Protein AF-0000000086744369 (afdb_homodimer)

Solvent-accessible surface area (backbone atoms only — not comparable to full-atom values): 14344 Å² total; per-residue (Å²): 100,46,37,37,79,38,40,84,53,34,39,32,41,45,29,96,50,45,66,63,52,50,49,48,43,29,56,52,48,50,36,38,82,50,92,64,82,89,76,88,61,60,68,51,34,29,34,36,76,94,76,44,36,42,36,32,23,41,46,56,86,90,60,39,40,23,31,33,37,86,25,27,62,89,46,48,93,50,34,80,56,39,89,37,31,32,27,44,29,27,29,22,70,44,45,72,60,31,54,50,31,40,50,74,71,66,46,66,68,28,74,48,64,44,94,85,72,69,49,39,36,39,22,28,62,50,97,76,38,47,36,33,32,43,29,44,114,100,46,39,36,78,38,40,84,54,34,37,34,42,46,28,96,50,45,66,64,50,50,49,47,42,28,58,51,50,51,37,38,81,49,92,65,82,89,78,89,61,60,68,50,34,30,33,37,76,92,75,43,35,44,36,31,23,42,46,57,86,89,59,39,40,22,33,33,37,86,25,29,61,88,46,48,93,50,32,78,55,38,88,37,32,32,27,45,29,26,29,20,71,43,43,72,61,30,54,51,32,40,50,76,71,65,47,67,69,28,75,48,63,43,93,86,72,71,49,38,36,38,21,29,61,49,96,75,38,48,35,35,32,43,28,46,115

Sequence (274 aa):
MAAQGATLNHVARESSDIKRLAHFYHEILGFEKVETPDFGFGVIWLKLSSSFYLHLIERDPTTKLPEGPWSAVSAVKEPSNLPRGHHIAFSVANFDSFVNTLKEKGIETHEKTQPNGKTKQVFFFDPDGNGLEATSQMAAQGATLNHVARESSDIKRLAHFYHEILGFEKVETPDFGFGVIWLKLSSSFYLHLIERDPTTKLPEGPWSAVSAVKEPSNLPRGHHIAFSVANFDSFVNTLKEKGIETHEKTQPNGKTKQVFFFDPDGNGLEATSQ

Organism: Apium graveolens (NCBI:txid4045)

Structure (mmCIF, N/CA/C/O backbone):
data_AF-0000000086744369-model_v1
#
loop_
_entity.id
_entity.type
_entity.pdbx_description
1 polymer 'VOC domain-containing protein'
#
loop_
_atom_site.group_PDB
_atom_site.id
_atom_site.type_symbol
_atom_site.label_atom_id
_atom_site.label_alt_id
_atom_site.label_comp_id
_atom_site.label_asym_id
_atom_site.label_entity_id
_atom_site.label_seq_id
_atom_site.pdbx_PDB_ins_code
_atom_site.Cartn_x
_atom_site.Cartn_y
_atom_site.Cartn_z
_atom_site.occupancy
_atom_site.B_iso_or_equiv
_atom_site.auth_seq_id
_atom_site.auth_comp_id
_atom_site.auth_asym_id
_atom_site.auth_atom_id
_atom_site.pdbx_PDB_model_num
ATOM 1 N N . MET A 1 1 ? 9.43 -16.297 -16.188 1 83.56 1 MET A N 1
ATOM 2 C CA . MET A 1 1 ? 9.492 -14.969 -16.797 1 83.56 1 MET A CA 1
ATOM 3 C C . MET A 1 1 ? 8.844 -13.93 -15.898 1 83.56 1 MET A C 1
ATOM 5 O O . MET A 1 1 ? 7.852 -14.211 -15.227 1 83.56 1 MET A O 1
ATOM 9 N N . ALA A 1 2 ? 9.406 -12.719 -16.016 1 87.94 2 ALA A N 1
ATOM 10 C CA . ALA A 1 2 ? 8.797 -11.625 -15.266 1 87.94 2 ALA A CA 1
ATOM 11 C C . ALA A 1 2 ? 7.441 -11.242 -15.844 1 87.94 2 ALA A C 1
ATOM 13 O O . ALA A 1 2 ? 7.121 -11.609 -16.984 1 87.94 2 ALA A O 1
ATOM 14 N N . ALA A 1 3 ? 6.66 -10.508 -15.047 1 96.38 3 ALA A N 1
ATOM 15 C CA . ALA A 1 3 ? 5.379 -9.984 -15.508 1 96.38 3 ALA A CA 1
ATOM 16 C C . ALA A 1 3 ? 5.562 -9.086 -16.734 1 96.38 3 ALA A C 1
ATOM 18 O O . ALA A 1 3 ? 6.512 -8.305 -16.797 1 96.38 3 ALA A O 1
ATOM 19 N N . GLN A 1 4 ? 4.73 -9.234 -17.625 1 95.44 4 GLN A N 1
ATOM 20 C CA . GLN A 1 4 ? 4.758 -8.375 -18.812 1 95.44 4 GLN A CA 1
ATOM 21 C C . GLN A 1 4 ? 3.664 -7.312 -18.734 1 95.44 4 GLN A C 1
ATOM 23 O O . GLN A 1 4 ? 2.529 -7.605 -18.359 1 95.44 4 GLN A O 1
ATOM 28 N N . GLY A 1 5 ? 4.051 -6.094 -19.141 1 95 5 GLY A N 1
ATOM 29 C CA . GLY A 1 5 ? 3.082 -5.012 -19.172 1 95 5 GLY A CA 1
ATOM 30 C C . GLY A 1 5 ? 2.451 -4.723 -17.828 1 95 5 GLY A C 1
ATOM 31 O O . GLY A 1 5 ? 1.279 -4.348 -17.75 1 95 5 GLY A O 1
ATOM 32 N N . ALA A 1 6 ? 3.168 -4.953 -16.797 1 96.56 6 ALA A N 1
ATOM 33 C CA . ALA A 1 6 ? 2.613 -4.789 -15.453 1 96.56 6 ALA A CA 1
ATOM 34 C C . ALA A 1 6 ? 2.342 -3.318 -15.148 1 96.56 6 ALA A C 1
ATOM 36 O O . ALA A 1 6 ? 3.17 -2.453 -15.445 1 96.56 6 ALA A O 1
ATOM 37 N N . THR A 1 7 ? 1.165 -3.002 -14.578 1 96.25 7 THR A N 1
ATOM 38 C CA . THR A 1 7 ? 0.792 -1.68 -14.094 1 96.25 7 THR A CA 1
ATOM 39 C C . THR A 1 7 ? 0.054 -1.784 -12.758 1 96.25 7 THR A C 1
ATOM 41 O O . THR A 1 7 ? -0.551 -2.814 -12.461 1 96.25 7 THR A O 1
ATOM 44 N N . LEU A 1 8 ? 0.122 -0.777 -11.992 1 97.06 8 LEU A N 1
ATOM 45 C CA . LEU A 1 8 ? -0.643 -0.76 -10.75 1 97.06 8 LEU A CA 1
ATOM 46 C C . LEU A 1 8 ? -2.139 -0.842 -11.031 1 97.06 8 LEU A C 1
ATOM 48 O O . LEU A 1 8 ? -2.658 -0.106 -11.875 1 97.06 8 LEU A O 1
ATOM 52 N N . ASN A 1 9 ? -2.76 -1.763 -10.383 1 96.94 9 ASN A N 1
ATOM 53 C CA . ASN A 1 9 ? -4.207 -1.885 -10.5 1 96.94 9 ASN A CA 1
ATOM 54 C C . ASN A 1 9 ? -4.922 -1.233 -9.32 1 96.94 9 ASN A C 1
ATOM 56 O O . ASN A 1 9 ? -5.789 -0.376 -9.508 1 96.94 9 ASN A O 1
ATOM 60 N N . HIS A 1 10 ? -4.59 -1.619 -8.133 1 97.75 10 HIS A N 1
ATOM 61 C CA . HIS A 1 10 ? -5.137 -1.021 -6.922 1 97.75 10 HIS A CA 1
ATOM 62 C C . HIS A 1 10 ? -4.281 -1.359 -5.703 1 97.75 10 HIS A C 1
ATOM 64 O O . HIS A 1 10 ? -3.373 -2.188 -5.789 1 97.75 10 HIS A O 1
ATOM 70 N N . VAL A 1 11 ? -4.5 -0.65 -4.664 1 98.69 11 VAL A N 1
ATOM 71 C CA . VAL A 1 11 ? -4.039 -1.017 -3.328 1 98.69 11 VAL A CA 1
ATOM 72 C C . VAL A 1 11 ? -5.23 -1.408 -2.457 1 98.69 11 VAL A C 1
ATOM 74 O O . VAL A 1 11 ? -6.285 -0.775 -2.52 1 98.69 11 VAL A O 1
ATOM 77 N N . ALA A 1 12 ? -5.035 -2.453 -1.668 1 98.81 12 ALA A N 1
ATOM 78 C CA . ALA A 1 12 ? -6.113 -2.914 -0.8 1 98.81 12 ALA A CA 1
ATOM 79 C C . ALA A 1 12 ? -5.727 -2.797 0.67 1 98.81 12 ALA A C 1
ATOM 81 O O . ALA A 1 12 ? -4.586 -3.088 1.043 1 98.81 12 ALA A O 1
ATOM 82 N N . ARG A 1 13 ? -6.637 -2.377 1.473 1 98.62 13 ARG A N 1
ATOM 83 C CA . ARG A 1 13 ? -6.512 -2.314 2.926 1 98.62 13 ARG A CA 1
ATOM 84 C C . ARG A 1 13 ? -7.652 -3.064 3.607 1 98.62 13 ARG A C 1
ATOM 86 O O . ARG A 1 13 ? -8.82 -2.842 3.299 1 98.62 13 ARG A O 1
ATOM 93 N N . GLU A 1 14 ? -7.305 -3.957 4.457 1 98.5 14 GLU A N 1
ATOM 94 C CA . GLU A 1 14 ? -8.32 -4.566 5.309 1 98.5 14 GLU A CA 1
ATOM 95 C C . GLU A 1 14 ? -8.719 -3.635 6.449 1 98.5 14 GLU A C 1
ATOM 97 O O . GLU A 1 14 ? -7.91 -2.83 6.914 1 98.5 14 GLU A O 1
ATOM 102 N N . SER A 1 15 ? -9.922 -3.742 6.887 1 98.38 15 SER A N 1
ATOM 103 C CA . SER A 1 15 ? -10.43 -2.885 7.957 1 98.38 15 SER A CA 1
ATOM 104 C C . SER A 1 15 ? -11.539 -3.574 8.742 1 98.38 15 SER A C 1
ATOM 106 O O . SER A 1 15 ? -12.32 -4.34 8.172 1 98.38 15 SER A O 1
ATOM 108 N N . SER A 1 16 ? -11.617 -3.312 10.039 1 97.56 16 SER A N 1
ATOM 109 C CA . SER A 1 16 ? -12.734 -3.787 10.859 1 97.56 16 SER A CA 1
ATOM 110 C C . SER A 1 16 ? -13.953 -2.885 10.711 1 97.56 16 SER A C 1
ATOM 112 O O . SER A 1 16 ? -15.055 -3.25 11.125 1 97.56 16 SER A O 1
ATOM 114 N N . ASP A 1 17 ? -13.797 -1.701 10.141 1 98.5 17 ASP A N 1
ATOM 115 C CA . ASP A 1 17 ? -14.867 -0.732 9.898 1 98.5 17 ASP A CA 1
ATOM 116 C C . ASP A 1 17 ? -14.625 0.034 8.602 1 98.5 17 ASP A C 1
ATOM 118 O O . ASP A 1 17 ? -14.117 1.158 8.617 1 98.5 17 ASP A O 1
ATOM 122 N N . ILE A 1 18 ? -15.07 -0.538 7.484 1 98.56 18 ILE A N 1
ATOM 123 C CA . ILE A 1 18 ? -14.734 -0.007 6.168 1 98.56 18 ILE A CA 1
ATOM 124 C C . ILE A 1 18 ? -15.484 1.3 5.93 1 98.56 18 ILE A C 1
ATOM 126 O O . ILE A 1 18 ? -15.016 2.17 5.195 1 98.56 18 ILE A O 1
ATOM 130 N N . LYS A 1 19 ? -16.609 1.503 6.527 1 98.69 19 LYS A N 1
ATOM 131 C CA . LYS A 1 19 ? -17.359 2.75 6.363 1 98.69 19 LYS A CA 1
ATOM 132 C C . LYS A 1 19 ? -16.625 3.916 7.02 1 98.69 19 LYS A C 1
ATOM 134 O O . LYS A 1 19 ? -16.5 4.992 6.434 1 98.69 19 LYS A O 1
ATOM 139 N N . ARG A 1 20 ? -16.172 3.668 8.25 1 98.75 20 ARG A N 1
ATOM 140 C CA . ARG A 1 20 ? -15.391 4.688 8.945 1 98.75 20 ARG A CA 1
ATOM 141 C C . ARG A 1 20 ? -14.141 5.051 8.148 1 98.75 20 ARG A C 1
ATOM 143 O O . ARG A 1 20 ? -13.812 6.23 8 1 98.75 20 ARG A O 1
ATOM 150 N N . LEU A 1 21 ? -13.477 4.094 7.676 1 98.75 21 LEU A N 1
ATOM 151 C CA . LEU A 1 21 ? -12.242 4.324 6.922 1 98.75 21 LEU A CA 1
ATOM 152 C C . LEU A 1 21 ? -12.539 5.051 5.613 1 98.75 21 LEU A C 1
ATOM 154 O O . LEU A 1 21 ? -11.805 5.969 5.234 1 98.75 21 LEU A O 1
ATOM 158 N N . ALA A 1 22 ? -13.578 4.656 4.91 1 98.69 22 ALA A N 1
ATOM 159 C CA . ALA A 1 22 ? -13.969 5.324 3.674 1 98.69 22 ALA A CA 1
ATOM 160 C C . ALA A 1 22 ? -14.273 6.801 3.92 1 98.69 22 ALA A C 1
ATOM 162 O O . ALA A 1 22 ? -13.883 7.66 3.127 1 98.69 22 ALA A O 1
ATOM 163 N N . HIS A 1 23 ? -14.961 7.039 5.008 1 98.56 23 HIS A N 1
ATOM 164 C CA . HIS A 1 23 ? -15.273 8.414 5.371 1 98.56 23 HIS A CA 1
ATOM 165 C C . HIS A 1 23 ? -14.008 9.234 5.57 1 98.56 23 HIS A C 1
ATOM 167 O O . HIS A 1 23 ? -13.914 10.375 5.098 1 98.56 23 HIS A O 1
ATOM 173 N N . PHE A 1 24 ? -13.094 8.695 6.203 1 98.69 24 PHE A N 1
ATOM 174 C CA . PHE A 1 24 ? -11.812 9.367 6.418 1 98.69 24 PHE A CA 1
ATOM 175 C C . PHE A 1 24 ? -11.164 9.727 5.09 1 98.69 24 PHE A C 1
ATOM 177 O O . PHE A 1 24 ? -10.758 10.875 4.879 1 98.69 24 PHE A O 1
ATOM 184 N N . TYR A 1 25 ? -11.016 8.789 4.199 1 98.62 25 TYR A N 1
ATOM 185 C CA . TYR A 1 25 ? -10.32 9.016 2.936 1 98.62 25 TYR A CA 1
ATOM 186 C C . TYR A 1 25 ? -11.078 10.016 2.072 1 98.62 25 TYR A C 1
ATOM 188 O O . TYR A 1 25 ? -10.461 10.789 1.328 1 98.62 25 TYR A O 1
ATOM 196 N N . HIS A 1 26 ? -12.367 9.961 2.178 1 97.81 26 HIS A N 1
ATOM 197 C CA . HIS A 1 26 ? -13.164 10.961 1.469 1 97.81 26 HIS A CA 1
ATOM 198 C C . HIS A 1 26 ? -12.93 12.352 2.035 1 97.81 26 HIS A C 1
ATOM 200 O O . HIS A 1 26 ? -12.609 13.281 1.291 1 97.81 26 HIS A O 1
ATOM 206 N N . GLU A 1 27 ? -13.023 12.5 3.279 1 97.75 27 GLU A N 1
ATOM 207 C CA . GLU A 1 27 ? -12.953 13.805 3.941 1 97.75 27 GLU A CA 1
ATOM 208 C C . GLU A 1 27 ? -11.555 14.398 3.842 1 97.75 27 GLU A C 1
ATOM 210 O O . GLU A 1 27 ? -11.398 15.609 3.672 1 97.75 27 GLU A O 1
ATOM 215 N N . ILE A 1 28 ? -10.594 13.602 3.982 1 98.31 28 ILE A N 1
ATOM 216 C CA . ILE A 1 28 ? -9.234 14.102 4.156 1 98.31 28 ILE A CA 1
ATOM 217 C C . ILE A 1 28 ? -8.555 14.227 2.797 1 98.31 28 ILE A C 1
ATOM 219 O O . ILE A 1 28 ? -7.848 15.203 2.537 1 98.31 28 ILE A O 1
ATOM 223 N N . LEU A 1 29 ? -8.781 13.242 1.894 1 97.75 29 LEU A N 1
ATOM 224 C CA . LEU A 1 29 ? -7.977 13.211 0.676 1 97.75 29 LEU A CA 1
ATOM 225 C C . LEU A 1 29 ? -8.852 13.375 -0.56 1 97.75 29 LEU A C 1
ATOM 227 O O . LEU A 1 29 ? -8.344 13.539 -1.67 1 97.75 29 LEU A O 1
ATOM 231 N N . GLY A 1 30 ? -10.125 13.266 -0.393 1 96.88 30 GLY A N 1
ATOM 232 C CA . GLY A 1 30 ? -11.023 13.539 -1.503 1 96.88 30 GLY A CA 1
ATOM 233 C C . GLY A 1 30 ? -11.336 12.312 -2.338 1 96.88 30 GLY A C 1
ATOM 234 O O . GLY A 1 30 ? -11.75 12.438 -3.494 1 96.88 30 GLY A O 1
ATOM 235 N N . PHE A 1 31 ? -11.156 11.156 -1.775 1 98 31 PHE A N 1
ATOM 236 C CA . PHE A 1 31 ? -11.523 9.93 -2.471 1 98 31 PHE A CA 1
ATOM 237 C C . PHE A 1 31 ? -13.031 9.859 -2.684 1 98 31 PHE A C 1
ATOM 239 O O . PHE A 1 31 ? -13.805 10.375 -1.87 1 98 31 PHE A O 1
ATOM 246 N N . GLU A 1 32 ? -13.383 9.18 -3.791 1 97.5 32 GLU A N 1
ATOM 247 C CA . GLU A 1 32 ? -14.797 8.977 -4.082 1 97.5 32 GLU A CA 1
ATOM 248 C C . GLU A 1 32 ? -15.133 7.496 -4.199 1 97.5 32 GLU A C 1
ATOM 250 O O . GLU A 1 32 ? -14.344 6.719 -4.742 1 97.5 32 GLU A O 1
ATOM 255 N N . LYS A 1 33 ? -16.328 7.191 -3.699 1 97.44 33 LYS A N 1
ATOM 256 C CA . LYS A 1 33 ? -16.797 5.809 -3.799 1 97.44 33 LYS A CA 1
ATOM 257 C C . LYS A 1 33 ? -17.141 5.445 -5.238 1 97.44 33 LYS A C 1
ATOM 259 O O . LYS A 1 33 ? -17.734 6.254 -5.961 1 97.44 33 LYS A O 1
ATOM 264 N N . VAL A 1 34 ? -16.766 4.25 -5.617 1 96.88 34 VAL A N 1
ATOM 265 C CA . VAL A 1 34 ? -17.188 3.719 -6.91 1 96.88 34 VAL A CA 1
ATOM 266 C C . VAL A 1 34 ? -17.953 2.414 -6.707 1 96.88 34 VAL A C 1
ATOM 268 O O . VAL A 1 34 ? -17.922 1.833 -5.621 1 96.88 34 VAL A O 1
ATOM 271 N N . GLU A 1 35 ? -18.641 1.983 -7.723 1 94.12 35 GLU A N 1
ATOM 272 C CA . GLU A 1 35 ? -19.453 0.763 -7.656 1 94.12 35 GLU A CA 1
ATOM 273 C C . GLU A 1 35 ? -18.562 -0.459 -7.41 1 94.12 35 GLU A C 1
ATOM 275 O O . GLU A 1 35 ? -17.484 -0.578 -7.988 1 94.12 35 GLU A O 1
ATOM 280 N N . THR A 1 36 ? -19.047 -1.27 -6.559 1 92 36 THR A N 1
ATOM 281 C CA . THR A 1 36 ? -18.344 -2.496 -6.207 1 92 36 THR A CA 1
ATOM 282 C C . THR A 1 36 ? -19.234 -3.715 -6.414 1 92 36 THR A C 1
ATOM 284 O O . THR A 1 36 ? -20.438 -3.652 -6.172 1 92 36 THR A O 1
ATOM 287 N N . PRO A 1 37 ? -18.656 -4.785 -6.84 1 89.06 37 PRO A N 1
ATOM 288 C CA . PRO A 1 37 ? -19.438 -6.031 -6.879 1 89.06 37 PRO A CA 1
ATOM 289 C C . PRO A 1 37 ? -19.75 -6.57 -5.484 1 89.06 37 PRO A C 1
ATOM 291 O O . PRO A 1 37 ? -19.25 -6.051 -4.488 1 89.06 37 PRO A O 1
ATOM 294 N N . ASP A 1 38 ? -20.656 -7.539 -5.535 1 90.12 38 ASP A N 1
ATOM 295 C CA . ASP A 1 38 ? -20.953 -8.258 -4.301 1 90.12 38 ASP A CA 1
ATOM 296 C C . ASP A 1 38 ? -20 -9.438 -4.109 1 90.12 38 ASP A C 1
ATOM 298 O O . ASP A 1 38 ? -20.016 -10.391 -4.891 1 90.12 38 ASP A O 1
ATOM 302 N N . PHE A 1 39 ? -19.234 -9.445 -3.014 1 91.62 39 PHE A N 1
ATOM 303 C CA . PHE A 1 39 ? -18.25 -10.484 -2.76 1 91.62 39 PHE A CA 1
ATOM 304 C C . PHE A 1 39 ? -18.703 -11.391 -1.619 1 91.62 39 PHE A C 1
ATOM 306 O O . PHE A 1 39 ? -18.047 -12.383 -1.306 1 91.62 39 PHE A O 1
ATOM 313 N N . GLY A 1 40 ? -19.812 -11 -1.001 1 93.5 40 GLY A N 1
ATOM 314 C CA . GLY A 1 40 ? -20.281 -11.75 0.154 1 93.5 40 GLY A CA 1
ATOM 315 C C . GLY A 1 40 ? -19.75 -11.219 1.468 1 93.5 40 GLY A C 1
ATOM 316 O O . GLY A 1 40 ? -20 -11.797 2.527 1 93.5 40 GLY A O 1
ATOM 317 N N . PHE A 1 41 ? -18.922 -10.266 1.456 1 95.81 41 PHE A N 1
ATOM 318 C CA . PHE A 1 41 ? -18.438 -9.508 2.6 1 95.81 41 PHE A CA 1
ATOM 319 C C . PHE A 1 41 ? -18.344 -8.023 2.262 1 95.81 41 PHE A C 1
ATOM 321 O O . PHE A 1 41 ? -18.516 -7.633 1.107 1 95.81 41 PHE A O 1
ATOM 328 N N . GLY A 1 42 ? -18.188 -7.215 3.209 1 97.25 42 GLY A N 1
ATOM 329 C CA . GLY A 1 42 ? -18.156 -5.777 3.01 1 97.25 42 GLY A CA 1
ATOM 330 C C . GLY A 1 42 ? -16.953 -5.305 2.223 1 97.25 42 GLY A C 1
ATOM 331 O O . GLY A 1 42 ? -15.82 -5.676 2.533 1 97.25 42 GLY A O 1
ATOM 332 N N . VAL A 1 43 ? -17.203 -4.488 1.176 1 97.94 43 VAL A N 1
ATOM 333 C CA . VAL A 1 43 ? -16.156 -3.842 0.395 1 97.94 43 VAL A CA 1
ATOM 334 C C . VAL A 1 43 ? -16.594 -2.432 0.005 1 97.94 43 VAL A C 1
ATOM 336 O O . VAL A 1 43 ? -17.766 -2.205 -0.311 1 97.94 43 VAL A O 1
ATOM 339 N N . ILE A 1 44 ? -15.727 -1.489 0.056 1 98.44 44 ILE A N 1
ATOM 340 C CA . ILE A 1 44 ? -15.898 -0.158 -0.515 1 98.44 44 ILE A CA 1
ATOM 341 C C . ILE A 1 44 ? -14.703 0.19 -1.392 1 98.44 44 ILE A C 1
ATOM 343 O O . ILE A 1 44 ? -13.57 0.275 -0.904 1 98.44 44 ILE A O 1
ATOM 347 N N . TRP A 1 45 ? -14.914 0.333 -2.648 1 98.38 45 TRP A N 1
ATOM 348 C CA . TRP A 1 45 ? -13.867 0.78 -3.557 1 98.38 45 TRP A CA 1
ATOM 349 C C . TRP A 1 45 ? -13.852 2.301 -3.67 1 98.38 45 TRP A C 1
ATOM 351 O O . TRP A 1 45 ? -14.906 2.926 -3.826 1 98.38 45 TRP A O 1
ATOM 361 N N . LEU A 1 46 ? -12.719 2.855 -3.543 1 98.56 46 LEU A N 1
ATOM 362 C CA . LEU A 1 46 ? -12.508 4.297 -3.641 1 98.56 46 LEU A CA 1
ATOM 363 C C . LEU A 1 46 ? -11.609 4.637 -4.824 1 98.56 46 LEU A C 1
ATOM 365 O O . LEU A 1 46 ? -10.703 3.869 -5.164 1 98.56 46 LEU A O 1
ATOM 369 N N . LYS A 1 47 ? -11.867 5.734 -5.387 1 98.12 47 LYS A N 1
ATOM 370 C CA . LYS A 1 47 ? -11.062 6.25 -6.488 1 98.12 47 LYS A CA 1
ATOM 371 C C . LYS A 1 47 ? -10.562 7.66 -6.191 1 98.12 47 LYS A C 1
ATOM 373 O O . LYS A 1 47 ? -11.289 8.477 -5.621 1 98.12 47 LYS A O 1
ATOM 378 N N . LEU A 1 48 ? -9.289 7.816 -6.461 1 97 48 LEU A N 1
ATOM 379 C CA . LEU A 1 48 ? -8.68 9.141 -6.383 1 97 48 LEU A CA 1
ATOM 380 C C . LEU A 1 48 ? -8.242 9.617 -7.762 1 97 48 LEU A C 1
ATOM 382 O O . LEU A 1 48 ? -7.496 8.93 -8.461 1 97 48 LEU A O 1
ATOM 386 N N . SER A 1 49 ? -8.695 10.781 -8.18 1 87.19 49 SER A N 1
ATOM 387 C CA . SER A 1 49 ? -8.422 11.305 -9.516 1 87.19 49 SER A CA 1
ATOM 388 C C . SER A 1 49 ? -8.766 10.281 -10.594 1 87.19 49 SER A C 1
ATOM 390 O O . SER A 1 49 ? -9.773 9.578 -10.492 1 87.19 49 SER A O 1
ATOM 392 N N . SER A 1 50 ? -7.965 10.18 -11.641 1 77.5 50 SER A N 1
ATOM 393 C CA . SER A 1 50 ? -8.398 9.328 -12.742 1 77.5 50 SER A CA 1
ATOM 394 C C . SER A 1 50 ? -7.664 7.996 -12.742 1 77.5 50 SER A C 1
ATOM 396 O O . SER A 1 50 ? -7.945 7.121 -13.562 1 77.5 50 SER A O 1
ATOM 398 N N . SER A 1 51 ? -6.969 7.762 -11.688 1 86.44 51 SER A N 1
ATOM 399 C CA . SER A 1 51 ? -6.117 6.629 -12.039 1 86.44 51 SER A CA 1
ATOM 400 C C . SER A 1 51 ? -5.785 5.785 -10.812 1 86.44 51 SER A C 1
ATOM 402 O O . SER A 1 51 ? -5.129 4.746 -10.93 1 86.44 51 SER A O 1
ATOM 404 N N . PHE A 1 52 ? -6.141 6.191 -9.602 1 96.56 52 PHE A N 1
ATOM 405 C CA . PHE A 1 52 ? -5.723 5.418 -8.438 1 96.56 52 PHE A CA 1
ATOM 406 C C . PHE A 1 52 ? -6.93 4.855 -7.695 1 96.56 52 PHE A C 1
ATOM 408 O O . PHE A 1 52 ? -7.859 5.598 -7.367 1 96.56 52 PHE A O 1
ATOM 415 N N . TYR A 1 53 ? -6.891 3.531 -7.414 1 97.88 53 TYR A N 1
ATOM 416 C CA . TYR A 1 53 ? -7.961 2.848 -6.695 1 97.88 53 TYR A CA 1
ATOM 417 C C . TYR A 1 53 ? -7.457 2.291 -5.367 1 97.88 53 TYR A C 1
ATOM 419 O O . TYR A 1 53 ? -6.406 1.645 -5.316 1 97.88 53 TYR A O 1
ATOM 427 N N . LEU A 1 54 ? -8.188 2.59 -4.344 1 98.75 54 LEU A N 1
ATOM 428 C CA . LEU A 1 54 ? -8.008 2.043 -3.002 1 98.75 54 LEU A CA 1
ATOM 429 C C . LEU A 1 54 ? -9.195 1.171 -2.605 1 98.75 54 LEU A C 1
ATOM 431 O O . LEU A 1 54 ? -10.32 1.663 -2.486 1 98.75 54 LEU A O 1
ATOM 435 N N . HIS A 1 55 ? -8.914 -0.122 -2.445 1 98.75 55 HIS A N 1
ATOM 436 C CA . HIS A 1 55 ? -9.969 -1.05 -2.047 1 98.75 55 HIS A CA 1
ATOM 437 C C . HIS A 1 55 ? -9.961 -1.273 -0.538 1 98.75 55 HIS A C 1
ATOM 439 O O . HIS A 1 55 ? -8.992 -1.797 0.013 1 98.75 55 HIS A O 1
ATOM 445 N N . LEU A 1 56 ? -11.039 -0.83 0.068 1 98.81 56 LEU A N 1
ATOM 446 C CA . LEU A 1 56 ? -11.266 -1.138 1.477 1 98.81 56 LEU A CA 1
ATOM 447 C C . LEU A 1 56 ? -12.07 -2.422 1.63 1 98.81 56 LEU A C 1
ATOM 449 O O . LEU A 1 56 ? -13.148 -2.557 1.039 1 98.81 56 LEU A O 1
ATOM 453 N N . ILE A 1 57 ? -11.547 -3.346 2.426 1 98.56 57 ILE A N 1
ATOM 454 C CA . ILE A 1 57 ? -12.133 -4.684 2.5 1 98.56 57 ILE A CA 1
ATOM 455 C C . ILE A 1 57 ? -12.367 -5.062 3.959 1 98.56 57 ILE A C 1
ATOM 457 O O . ILE A 1 57 ? -11.477 -4.918 4.797 1 98.56 57 ILE A O 1
ATOM 461 N N . GLU A 1 58 ? -13.539 -5.543 4.16 1 98.5 58 GLU A N 1
ATOM 462 C CA . GLU A 1 58 ? -13.828 -6.074 5.488 1 98.5 58 GLU A CA 1
ATOM 463 C C . GLU A 1 58 ? -12.875 -7.199 5.855 1 98.5 58 GLU A C 1
ATOM 465 O O . GLU A 1 58 ? -12.805 -8.219 5.168 1 98.5 58 GLU A O 1
ATOM 470 N N . ARG A 1 59 ? -12.203 -7.016 6.977 1 97.56 59 ARG A N 1
ATOM 471 C CA . ARG A 1 59 ? -11.18 -7.98 7.367 1 97.56 59 ARG A CA 1
ATOM 472 C C . ARG A 1 59 ? -11.812 -9.281 7.859 1 97.56 59 ARG A C 1
ATOM 474 O O . ARG A 1 59 ? -12.945 -9.281 8.359 1 97.56 59 ARG A O 1
ATOM 481 N N . ASP A 1 60 ? -11.102 -10.406 7.66 1 97.31 60 ASP A N 1
ATOM 482 C CA . ASP A 1 60 ? -11.398 -11.664 8.344 1 97.31 60 ASP A CA 1
ATOM 483 C C . ASP A 1 60 ? -10.688 -11.742 9.688 1 97.31 60 ASP A C 1
ATOM 485 O O . ASP A 1 60 ? -9.469 -11.898 9.75 1 97.31 60 ASP A O 1
ATOM 489 N N . PRO A 1 61 ? -11.438 -11.609 10.734 1 94.19 61 PRO A N 1
ATOM 490 C CA . PRO A 1 61 ? -10.797 -11.508 12.047 1 94.19 61 PRO A CA 1
ATOM 491 C C . PRO A 1 61 ? -10.094 -12.797 12.461 1 94.19 61 PRO A C 1
ATOM 493 O O . PRO A 1 61 ? -9.336 -12.805 13.438 1 94.19 61 PRO A O 1
ATOM 496 N N . THR A 1 62 ? -10.305 -13.859 11.734 1 94.69 62 THR A N 1
ATOM 497 C CA . THR A 1 62 ? -9.688 -15.125 12.094 1 94.69 62 THR A CA 1
ATOM 498 C C . THR A 1 62 ? -8.305 -15.25 11.469 1 94.69 62 THR A C 1
ATOM 500 O O . THR A 1 62 ? -7.566 -16.203 11.75 1 94.69 62 THR A O 1
ATOM 503 N N . THR A 1 63 ? -7.945 -14.32 10.625 1 94.62 63 THR A N 1
ATOM 504 C CA . THR A 1 63 ? -6.66 -14.375 9.945 1 94.62 63 THR A CA 1
ATOM 505 C C . THR A 1 63 ? -5.664 -13.414 10.586 1 94.62 63 THR A C 1
ATOM 507 O O . THR A 1 63 ? -6.059 -12.391 11.156 1 94.62 63 THR A O 1
ATOM 510 N N . LYS A 1 64 ? -4.422 -13.805 10.539 1 92.81 64 LYS A N 1
ATOM 511 C CA . LYS A 1 64 ? -3.332 -12.953 11.008 1 92.81 64 LYS A CA 1
ATOM 512 C C . LYS A 1 64 ? -2.234 -12.836 9.953 1 92.81 64 LYS A C 1
ATOM 514 O O . LYS A 1 64 ? -1.162 -13.422 10.094 1 92.81 64 LYS A O 1
ATOM 519 N N . LEU A 1 65 ? -2.467 -12.031 9.039 1 96.62 65 LEU A N 1
ATOM 520 C CA . LEU A 1 65 ? -1.503 -11.844 7.957 1 96.62 65 LEU A CA 1
ATOM 521 C C . LEU A 1 65 ? -0.362 -10.93 8.406 1 96.62 65 LEU A C 1
ATOM 523 O O . LEU A 1 65 ? -0.525 -10.133 9.328 1 96.62 65 LEU A O 1
ATOM 527 N N . PRO A 1 66 ? 0.766 -11.055 7.781 1 96.38 66 PRO A N 1
ATOM 528 C CA . PRO A 1 66 ? 1.932 -10.297 8.25 1 96.38 66 PRO A CA 1
ATOM 529 C C . PRO A 1 66 ? 1.757 -8.789 8.094 1 96.38 66 PRO A C 1
ATOM 531 O O . PRO A 1 66 ? 2.229 -8.023 8.938 1 96.38 66 PRO A O 1
ATOM 534 N N . GLU A 1 67 ? 1.164 -8.414 7.02 1 96.69 67 GLU A N 1
ATOM 535 C CA . GLU A 1 67 ? 1.011 -6.992 6.734 1 96.69 67 GLU A CA 1
ATOM 536 C C . GLU A 1 67 ? -0.375 -6.496 7.133 1 96.69 67 GLU A C 1
ATOM 538 O O . GLU A 1 67 ? -1.384 -7.129 6.812 1 96.69 67 GLU A O 1
ATOM 543 N N . GLY A 1 68 ? -0.402 -5.328 7.75 1 94.56 68 GLY A N 1
ATOM 544 C CA . GLY A 1 68 ? -1.622 -4.684 8.211 1 94.56 68 GLY A CA 1
ATOM 545 C C . GLY A 1 68 ? -1.612 -4.387 9.703 1 94.56 68 GLY A C 1
ATOM 546 O O . GLY A 1 68 ? -0.892 -5.031 10.461 1 94.56 68 GLY A O 1
ATOM 547 N N . PRO A 1 69 ? -2.471 -3.428 10.109 1 95 69 PRO A N 1
ATOM 548 C CA . PRO A 1 69 ? -2.414 -2.973 11.508 1 95 69 PRO A CA 1
ATOM 549 C C . PRO A 1 69 ? -2.977 -4 12.484 1 95 69 PRO A C 1
ATOM 551 O O . PRO A 1 69 ? -2.607 -4.004 13.664 1 95 69 PRO A O 1
ATOM 554 N N . TRP A 1 70 ? -3.707 -4.879 12.039 1 92.25 70 TRP A N 1
ATOM 555 C CA . TRP A 1 70 ? -4.461 -5.75 12.938 1 92.25 70 TRP A CA 1
ATOM 556 C C . TRP A 1 70 ? -3.613 -6.938 13.383 1 92.25 70 TRP A C 1
ATOM 558 O O . TRP A 1 70 ? -3.975 -7.648 14.328 1 92.25 70 TRP A O 1
ATOM 568 N N . SER A 1 71 ? -2.551 -7.062 12.75 1 90.06 71 SER A N 1
ATOM 569 C CA . SER A 1 71 ? -1.649 -8.141 13.141 1 90.06 71 SER A CA 1
ATOM 570 C C . SER A 1 71 ? -0.597 -7.652 14.133 1 90.06 71 SER A C 1
ATOM 572 O O . SER A 1 71 ? 0.145 -8.453 14.703 1 90.06 71 SER A O 1
ATOM 574 N N . ALA A 1 72 ? -0.518 -6.387 14.32 1 91.19 72 ALA A N 1
ATOM 575 C CA . ALA A 1 72 ? 0.516 -5.793 15.164 1 91.19 72 ALA A CA 1
ATOM 576 C C . ALA A 1 72 ? 0.146 -5.895 16.641 1 91.19 72 ALA A C 1
ATOM 578 O O . ALA A 1 72 ? -1.027 -5.773 17 1 91.19 72 ALA A O 1
ATOM 579 N N . VAL A 1 73 ? 1.164 -6.164 17.375 1 87.19 73 VAL A N 1
ATOM 580 C CA . VAL A 1 73 ? 1 -6.152 18.812 1 87.19 73 VAL A CA 1
ATOM 581 C C . VAL A 1 73 ? 1.848 -5.035 19.422 1 87.19 73 VAL A C 1
ATOM 583 O O . VAL A 1 73 ? 2.994 -4.828 19.016 1 87.19 73 VAL A O 1
ATOM 586 N N . SER A 1 74 ? 1.297 -4.23 20.281 1 90.44 74 SER A N 1
ATOM 587 C CA . SER A 1 74 ? 1.971 -3.148 21 1 90.44 74 SER A CA 1
ATOM 588 C C . SER A 1 74 ? 2.508 -2.102 20.031 1 90.44 74 SER A C 1
ATOM 590 O O . SER A 1 74 ? 3.6 -1.567 20.219 1 90.44 74 SER A O 1
ATOM 592 N N . ALA A 1 75 ? 1.825 -1.946 18.984 1 93.31 75 ALA A N 1
ATOM 593 C CA . ALA A 1 75 ? 2.252 -0.97 17.984 1 93.31 75 ALA A CA 1
ATOM 594 C C . ALA A 1 75 ? 2.08 0.455 18.5 1 93.31 75 ALA A C 1
ATOM 596 O O . ALA A 1 75 ? 1.177 0.731 19.297 1 93.31 75 ALA A O 1
ATOM 597 N N . VAL A 1 76 ? 2.936 1.344 18.047 1 94.44 76 VAL A N 1
ATOM 598 C CA . VAL A 1 76 ? 2.898 2.758 18.406 1 94.44 76 VAL A CA 1
ATOM 599 C C . VAL A 1 76 ? 2.68 3.605 17.156 1 94.44 76 VAL A C 1
ATOM 601 O O . VAL A 1 76 ? 3.457 3.527 16.203 1 94.44 76 VAL A O 1
ATOM 604 N N . LYS A 1 77 ? 1.599 4.402 17.203 1 96.62 77 LYS A N 1
ATOM 605 C CA . LYS A 1 77 ? 1.317 5.336 16.125 1 96.62 77 LYS A CA 1
ATOM 606 C C . LYS A 1 77 ? 2.098 6.637 16.297 1 96.62 77 LYS A C 1
ATOM 608 O O . LYS A 1 77 ? 1.558 7.625 16.797 1 96.62 77 LYS A O 1
ATOM 613 N N . GLU A 1 78 ? 3.281 6.57 15.883 1 97.81 78 GLU A N 1
ATOM 614 C CA . GLU A 1 78 ? 4.156 7.734 15.969 1 97.81 78 GLU A CA 1
ATOM 615 C C . GLU A 1 78 ? 4.523 8.258 14.586 1 97.81 78 GLU A C 1
ATOM 617 O O . GLU A 1 78 ? 5.371 7.68 13.906 1 97.81 78 GLU A O 1
ATOM 622 N N . PRO A 1 79 ? 3.885 9.391 14.141 1 98.69 79 PRO A N 1
ATOM 623 C CA . PRO A 1 79 ? 4.102 9.883 12.773 1 98.69 79 PRO A CA 1
ATOM 624 C C . PRO A 1 79 ? 5.574 10.156 12.477 1 98.69 79 PRO A C 1
ATOM 626 O O . PRO A 1 79 ? 6.012 10.008 11.328 1 98.69 79 PRO A O 1
ATOM 629 N N . SER A 1 80 ? 6.371 10.492 13.469 1 98.38 80 SER A N 1
ATOM 630 C CA . SER A 1 80 ? 7.773 10.82 13.242 1 98.38 80 SER A CA 1
ATOM 631 C C . SER A 1 80 ? 8.57 9.586 12.82 1 98.38 80 SER A C 1
ATOM 633 O O . SER A 1 80 ? 9.695 9.703 12.344 1 98.38 80 SER A O 1
ATOM 635 N N . ASN A 1 81 ? 8.016 8.414 12.969 1 98 81 ASN A N 1
ATOM 636 C CA . ASN A 1 81 ? 8.68 7.18 12.562 1 98 81 ASN A CA 1
ATOM 637 C C . ASN A 1 81 ? 8.258 6.762 11.156 1 98 81 ASN A C 1
ATOM 639 O O . ASN A 1 81 ? 8.883 5.883 10.555 1 98 81 ASN A O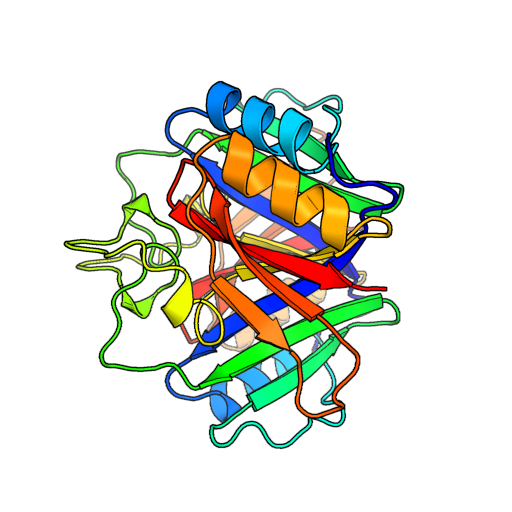 1
ATOM 643 N N . LEU A 1 82 ? 7.281 7.418 10.555 1 98.19 82 LEU A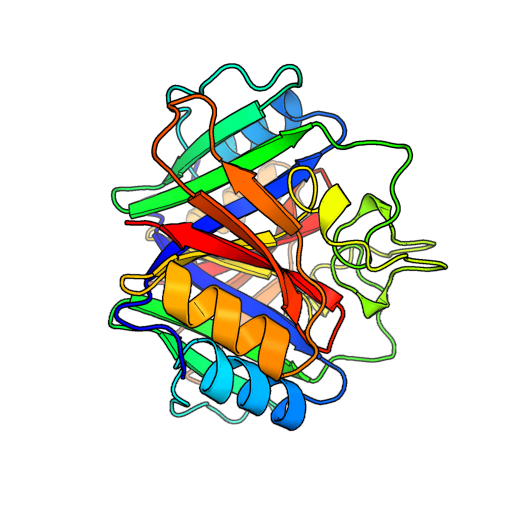 N 1
ATOM 644 C CA . LEU A 1 82 ? 6.668 7 9.297 1 98.19 82 LEU A CA 1
ATOM 645 C C . LEU A 1 82 ? 7.629 7.199 8.133 1 98.19 82 LEU A C 1
ATOM 647 O O . LEU A 1 82 ? 7.578 6.461 7.148 1 98.19 82 LEU A O 1
ATOM 651 N N . PRO A 1 83 ? 8.539 8.164 8.18 1 97.62 83 PRO A N 1
ATOM 652 C CA . PRO A 1 83 ? 9.445 8.328 7.043 1 97.62 83 PRO A CA 1
ATOM 653 C C . PRO A 1 83 ? 10.211 7.051 6.707 1 97.62 83 PRO A C 1
ATOM 655 O O . PRO A 1 83 ? 10.633 6.863 5.562 1 97.62 83 PRO A O 1
ATOM 658 N N . ARG A 1 84 ? 10.352 6.172 7.648 1 97.81 84 ARG A N 1
ATOM 659 C CA . ARG A 1 84 ? 11.062 4.922 7.395 1 97.81 84 ARG A CA 1
ATOM 660 C C . ARG A 1 84 ? 10.117 3.729 7.5 1 97.81 84 ARG A C 1
ATOM 662 O O . ARG A 1 84 ? 10.57 2.586 7.602 1 97.81 84 ARG A O 1
ATOM 669 N N . GLY A 1 85 ? 8.844 3.963 7.562 1 97.81 85 GLY A N 1
ATOM 670 C CA . GLY A 1 85 ? 7.84 2.916 7.684 1 97.81 85 GLY A CA 1
ATOM 671 C C . GLY A 1 85 ? 6.965 2.779 6.449 1 97.81 85 GLY A C 1
ATOM 672 O O . GLY A 1 85 ? 7.105 3.547 5.496 1 97.81 85 GLY A O 1
ATOM 673 N N . HIS A 1 86 ? 6.09 1.756 6.449 1 98.56 86 HIS A N 1
ATOM 674 C CA . HIS A 1 86 ? 5.086 1.6 5.402 1 98.56 86 HIS A CA 1
ATOM 675 C C . HIS A 1 86 ? 4.191 2.83 5.312 1 98.56 86 HIS A C 1
ATOM 677 O O . HIS A 1 86 ? 3.736 3.35 6.332 1 98.56 86 HIS A O 1
ATOM 683 N N . HIS A 1 87 ? 3.98 3.34 4.102 1 98.88 87 HIS A N 1
ATOM 684 C CA . HIS A 1 87 ? 2.996 4.395 3.904 1 98.88 87 HIS A CA 1
ATOM 685 C C . HIS A 1 87 ? 2.619 4.531 2.434 1 98.88 87 HIS A C 1
ATOM 687 O O . HIS A 1 87 ? 3.305 3.994 1.561 1 98.88 87 HIS A O 1
ATOM 693 N N . ILE A 1 88 ? 1.499 5.129 2.193 1 98.75 88 ILE A N 1
ATOM 694 C CA . ILE A 1 88 ? 1.1 5.609 0.875 1 98.75 88 ILE A CA 1
ATOM 695 C C . ILE A 1 88 ? 1.239 7.129 0.815 1 98.75 88 ILE A C 1
ATOM 697 O O . ILE A 1 88 ? 0.782 7.836 1.716 1 98.75 88 ILE A O 1
ATOM 701 N N . ALA A 1 89 ? 1.882 7.59 -0.249 1 98.56 89 ALA A N 1
ATOM 702 C CA . ALA A 1 89 ? 2.141 9.023 -0.391 1 98.56 89 ALA A CA 1
ATOM 703 C C . ALA A 1 89 ? 1.31 9.617 -1.522 1 98.56 89 ALA A C 1
ATOM 705 O O . ALA A 1 89 ? 1.209 9.031 -2.604 1 98.56 89 ALA A O 1
ATOM 706 N N . PHE A 1 90 ? 0.806 10.789 -1.24 1 98.06 90 PHE A N 1
ATOM 707 C CA . PHE A 1 90 ? 0.02 11.531 -2.223 1 98.06 90 PHE A CA 1
ATOM 708 C C . PHE A 1 90 ? 0.601 12.922 -2.445 1 98.06 90 PHE A C 1
ATOM 710 O O . PHE A 1 90 ? 0.993 13.594 -1.492 1 98.06 90 PHE A O 1
ATOM 717 N N . SER A 1 91 ? 0.644 13.312 -3.709 1 97.44 91 SER A N 1
ATOM 718 C CA . SER A 1 91 ? 0.945 14.711 -4.027 1 97.44 91 SER A CA 1
ATOM 719 C C . SER A 1 91 ? -0.301 15.578 -3.926 1 97.44 91 SER A C 1
ATOM 721 O O . SER A 1 91 ? -1.368 15.203 -4.414 1 97.44 91 SER A O 1
ATOM 723 N N . VAL A 1 92 ? -0.136 16.703 -3.285 1 97.75 92 VAL A N 1
ATOM 724 C CA . VAL A 1 92 ? -1.288 17.578 -3.127 1 97.75 92 VAL A CA 1
ATOM 725 C C . VAL A 1 92 ? -0.916 19 -3.559 1 97.75 92 VAL A C 1
ATOM 727 O O . VAL A 1 92 ? 0.224 19.422 -3.373 1 97.75 92 VAL A O 1
ATOM 730 N N . ALA A 1 93 ? -1.862 19.766 -4.02 1 97.56 93 ALA A N 1
ATOM 731 C CA . ALA A 1 93 ? -1.631 21.094 -4.543 1 97.56 93 ALA A CA 1
ATOM 732 C C . ALA A 1 93 ? -1.716 22.141 -3.432 1 97.56 93 ALA A C 1
ATOM 734 O O . ALA A 1 93 ? -1.17 23.25 -3.561 1 97.56 93 ALA A O 1
ATOM 735 N N . ASN A 1 94 ? -2.381 21.922 -2.402 1 97.94 94 ASN A N 1
ATOM 736 C CA . ASN A 1 94 ? -2.605 22.859 -1.306 1 97.94 94 ASN A CA 1
ATOM 737 C C . ASN A 1 94 ? -1.948 22.375 -0.015 1 97.94 94 ASN A C 1
ATOM 739 O O . ASN A 1 94 ? -2.586 22.344 1.039 1 97.94 94 ASN A O 1
ATOM 743 N N . PHE A 1 95 ? -0.705 22.078 -0.094 1 98 95 PHE A N 1
ATOM 744 C CA . PHE A 1 95 ? 0.035 21.422 0.973 1 98 95 PHE A CA 1
ATOM 745 C C . PHE A 1 95 ? -0.15 22.141 2.297 1 98 95 PHE A C 1
ATOM 747 O O . PHE A 1 95 ? -0.582 21.547 3.287 1 98 95 PHE A O 1
ATOM 754 N N . ASP A 1 96 ? 0.121 23.453 2.328 1 97.44 96 ASP A N 1
ATOM 755 C CA . ASP A 1 96 ? 0.113 24.188 3.588 1 97.44 96 ASP A CA 1
AT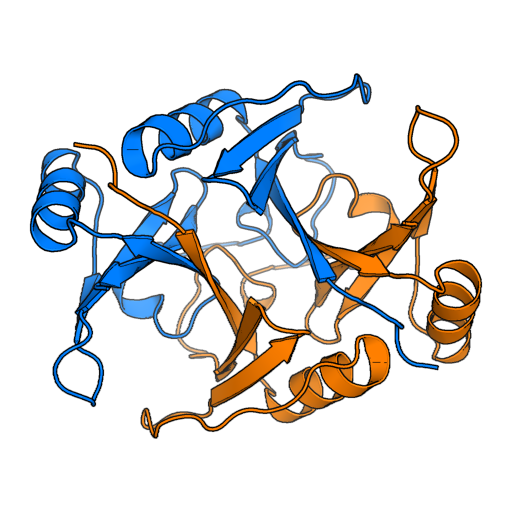OM 756 C C . ASP A 1 96 ? -1.28 24.203 4.211 1 97.44 96 ASP A C 1
ATOM 758 O O . ASP A 1 96 ? -1.431 23.969 5.41 1 97.44 96 ASP A O 1
ATOM 762 N N . SER A 1 97 ? -2.24 24.469 3.459 1 97.75 97 SER A N 1
ATOM 763 C CA . SER A 1 97 ? -3.6 24.469 3.99 1 97.75 97 SER A CA 1
ATOM 764 C C . SER A 1 97 ? -4.039 23.078 4.402 1 97.75 97 SER A C 1
ATOM 766 O O . SER A 1 97 ? -4.789 22.906 5.363 1 97.75 97 SER A O 1
ATOM 768 N N . PHE A 1 98 ? -3.613 22.109 3.664 1 98.44 98 PHE A N 1
ATOM 769 C CA . PHE A 1 98 ? -3.926 20.719 3.992 1 98.44 98 PHE A CA 1
ATOM 770 C C . PHE A 1 98 ? -3.369 20.344 5.363 1 98.44 98 PHE A C 1
ATOM 772 O O . PHE A 1 98 ? -4.07 19.75 6.18 1 98.44 98 PHE A O 1
ATOM 779 N N . VAL A 1 99 ? -2.121 20.719 5.598 1 98.31 99 VAL A N 1
ATOM 780 C CA . VAL A 1 99 ? -1.492 20.453 6.887 1 98.31 99 VAL A CA 1
ATOM 781 C C . VAL A 1 99 ? -2.303 21.094 8.008 1 98.31 99 VAL A C 1
ATOM 783 O O . VAL A 1 99 ? -2.555 20.484 9.039 1 98.31 99 VAL A O 1
ATOM 786 N N . ASN A 1 100 ? -2.689 22.281 7.777 1 98.06 100 ASN A N 1
ATOM 787 C CA . ASN A 1 100 ? -3.502 22.984 8.766 1 98.06 100 ASN A CA 1
ATOM 788 C C . ASN A 1 100 ? -4.816 22.25 9.031 1 98.06 100 ASN A C 1
ATOM 790 O O . ASN A 1 100 ? -5.27 22.172 10.172 1 98.06 100 ASN A O 1
ATOM 794 N N . THR A 1 101 ? -5.383 21.797 8 1 97.75 101 THR A N 1
ATOM 795 C CA . THR A 1 101 ? -6.629 21.047 8.125 1 97.75 101 THR A CA 1
ATOM 796 C C . THR A 1 101 ? -6.426 19.797 8.992 1 97.75 101 THR A C 1
ATOM 798 O O . THR A 1 101 ? -7.258 19.484 9.852 1 97.75 101 THR A O 1
ATOM 801 N N . LEU A 1 102 ? -5.371 19.016 8.742 1 98.44 102 LEU A N 1
ATOM 802 C CA . LEU A 1 102 ? -5.074 17.844 9.555 1 98.44 102 LEU A CA 1
ATOM 803 C C . LEU A 1 102 ? -4.98 18.219 11.031 1 98.44 102 LEU A C 1
ATOM 805 O O . LEU A 1 102 ? -5.574 17.562 11.883 1 98.44 102 LEU A O 1
ATOM 809 N N . LYS A 1 103 ? -4.289 19.266 11.289 1 97.75 103 LYS A N 1
ATOM 810 C CA . LYS A 1 103 ? -4.094 19.719 12.664 1 97.75 103 LYS A CA 1
ATOM 811 C C . LYS A 1 103 ? -5.414 20.141 13.297 1 97.75 103 LYS A C 1
ATOM 813 O O . LYS A 1 103 ? -5.691 19.812 14.453 1 97.75 103 LYS A O 1
ATOM 818 N N . GLU A 1 104 ? -6.195 20.844 12.594 1 97.56 104 GLU A N 1
ATOM 819 C CA . GLU A 1 104 ? -7.492 21.312 13.086 1 97.56 104 GLU A CA 1
ATOM 820 C C . GLU A 1 104 ? -8.406 20.141 13.43 1 97.56 104 GLU A C 1
ATOM 822 O O . GLU A 1 104 ? -9.234 20.234 14.336 1 97.56 104 GLU A O 1
ATOM 827 N N . LYS A 1 105 ? -8.203 19.109 12.742 1 97.56 105 LYS A N 1
ATOM 828 C CA . LYS A 1 105 ? -9.023 17.922 12.961 1 97.56 105 LYS A CA 1
ATOM 829 C C . LYS A 1 105 ? -8.453 17.047 14.062 1 97.56 105 LYS A C 1
ATOM 831 O O . LYS A 1 105 ? -9 15.984 14.367 1 97.56 105 LYS A O 1
ATOM 836 N N . GLY A 1 106 ? -7.348 17.438 14.555 1 97.56 106 GLY A N 1
ATOM 837 C CA . GLY A 1 106 ? -6.75 16.734 15.68 1 97.56 106 GLY A CA 1
ATOM 838 C C . GLY A 1 106 ? -5.914 15.539 15.242 1 97.56 106 GLY A C 1
ATOM 839 O O . GLY A 1 106 ? -5.629 14.648 16.047 1 97.56 106 GLY A O 1
ATOM 840 N N . ILE A 1 107 ? -5.613 15.438 14.023 1 98.31 107 ILE A N 1
ATOM 841 C CA . ILE A 1 107 ? -4.773 14.359 13.523 1 98.31 107 ILE A CA 1
ATOM 842 C C . ILE A 1 107 ? -3.305 14.672 13.805 1 98.31 107 ILE A C 1
ATOM 844 O O . ILE A 1 107 ? -2.801 15.727 13.414 1 98.31 107 ILE A O 1
ATOM 848 N N . GLU A 1 108 ? -2.635 13.773 14.508 1 98.44 108 GLU A N 1
ATOM 849 C CA . GLU A 1 108 ? -1.212 13.945 14.781 1 98.44 108 GLU A CA 1
ATOM 850 C C . GLU A 1 108 ? -0.388 13.852 13.5 1 98.44 108 GLU A C 1
ATOM 852 O O . GLU A 1 108 ? -0.61 12.961 12.672 1 98.44 108 GLU A O 1
ATOM 857 N N . THR A 1 109 ? 0.603 14.797 13.367 1 98.75 109 THR A N 1
ATOM 858 C CA . THR A 1 109 ? 1.374 14.859 12.133 1 98.75 109 THR A CA 1
ATOM 859 C C . THR A 1 109 ? 2.865 14.977 12.43 1 98.75 109 THR A C 1
ATOM 861 O O . THR A 1 109 ? 3.256 15.273 13.562 1 98.75 109 THR A O 1
ATOM 864 N N . HIS A 1 110 ? 3.664 14.641 11.516 1 98.81 110 HIS A N 1
ATOM 865 C CA . HIS A 1 110 ? 5.094 14.93 11.461 1 98.81 110 HIS A CA 1
ATOM 866 C C . HIS A 1 110 ? 5.484 15.539 10.117 1 98.81 110 HIS A C 1
ATOM 868 O O . HIS A 1 110 ? 5.258 14.93 9.062 1 98.81 110 HIS A O 1
ATOM 874 N N . GLU A 1 111 ? 6.027 16.703 10.18 1 98.5 111 GLU A N 1
ATOM 875 C CA . GLU A 1 111 ? 6.422 17.406 8.961 1 98.5 111 GLU A CA 1
ATOM 876 C C . GLU A 1 111 ? 7.93 17.328 8.742 1 98.5 111 GLU A C 1
ATOM 878 O O . GLU A 1 111 ? 8.703 17.344 9.703 1 98.5 111 GLU A O 1
ATOM 883 N N . LYS A 1 112 ? 8.258 17.25 7.445 1 96.19 112 LYS A N 1
ATOM 884 C CA . LYS A 1 112 ? 9.648 17.234 7 1 96.19 112 LYS A CA 1
ATOM 885 C C . LYS A 1 112 ? 9.797 17.953 5.66 1 96.19 112 LYS A C 1
ATOM 887 O O . LYS A 1 112 ? 8.82 18.125 4.926 1 96.19 112 LYS A O 1
ATOM 892 N N . THR A 1 113 ? 11.016 18.375 5.516 1 94.19 113 THR A N 1
ATOM 893 C CA . THR A 1 113 ? 11.422 18.844 4.199 1 94.19 113 THR A CA 1
ATOM 894 C C . THR A 1 113 ? 12.523 17.953 3.625 1 94.19 113 THR A C 1
ATOM 896 O O . THR A 1 113 ? 13.469 17.594 4.332 1 94.19 113 THR A O 1
ATOM 899 N N . GLN A 1 114 ? 12.438 17.594 2.389 1 90.25 114 GLN A N 1
ATOM 900 C CA . GLN A 1 114 ? 13.445 16.734 1.767 1 90.25 114 GLN A CA 1
ATOM 901 C C . GLN A 1 114 ? 14.789 17.453 1.668 1 90.25 114 GLN A C 1
ATOM 903 O O . GLN A 1 114 ? 14.859 18.672 1.78 1 90.25 114 GLN A O 1
ATOM 908 N N . PRO A 1 115 ? 15.805 16.688 1.418 1 84.12 115 PRO A N 1
ATOM 909 C CA . PRO A 1 115 ? 17.156 17.266 1.347 1 84.12 115 PRO A CA 1
ATOM 910 C C . PRO A 1 115 ? 17.281 18.312 0.247 1 84.12 115 PRO A C 1
ATOM 912 O O . PRO A 1 115 ? 18.156 19.188 0.322 1 84.12 115 PRO A O 1
ATOM 915 N N . ASN A 1 116 ? 16.453 18.219 -0.695 1 85.5 116 ASN A N 1
ATOM 916 C CA . ASN A 1 116 ? 16.516 19.188 -1.778 1 85.5 116 ASN A CA 1
ATOM 917 C C . ASN A 1 116 ? 16.109 20.578 -1.306 1 85.5 116 ASN A C 1
ATOM 919 O O . ASN A 1 116 ? 16.25 21.562 -2.037 1 85.5 116 ASN A O 1
ATOM 923 N N . GLY A 1 117 ? 15.406 20.719 -0.119 1 87.19 117 GLY A N 1
ATOM 924 C CA . GLY A 1 117 ? 15.07 21.984 0.518 1 87.19 117 GLY A CA 1
ATOM 925 C C . GLY A 1 117 ? 13.766 22.578 0.016 1 87.19 117 GLY A C 1
ATOM 926 O O . GLY A 1 117 ? 13.328 23.625 0.485 1 87.19 117 GLY A O 1
ATOM 927 N N . LYS A 1 118 ? 13.109 21.875 -0.826 1 92.31 118 LYS A N 1
ATOM 928 C CA . LYS A 1 118 ? 11.938 22.438 -1.484 1 92.31 118 LYS A CA 1
ATOM 929 C C . LYS A 1 118 ? 10.703 21.562 -1.255 1 92.31 118 LYS A C 1
ATOM 931 O O . LYS A 1 118 ? 9.625 22.062 -0.94 1 92.31 118 LYS A O 1
ATOM 936 N N . THR A 1 119 ? 10.859 20.281 -1.359 1 94.5 119 THR A N 1
ATOM 937 C CA . THR A 1 119 ? 9.734 19.359 -1.239 1 94.5 119 THR A CA 1
ATOM 938 C C . THR A 1 119 ? 9.328 19.188 0.222 1 94.5 119 THR A C 1
ATOM 940 O O . THR A 1 119 ? 10.109 18.688 1.034 1 94.5 119 THR A O 1
ATOM 943 N N . LYS A 1 120 ? 8.117 19.531 0.551 1 98 120 LYS A N 1
ATOM 944 C CA . LYS A 1 120 ? 7.574 19.391 1.898 1 98 120 LYS A CA 1
ATOM 945 C C . LYS A 1 120 ? 6.766 18.094 2.025 1 98 120 LYS A C 1
ATOM 947 O O . LYS A 1 120 ? 6.07 17.703 1.087 1 98 120 LYS A O 1
ATOM 952 N N . GLN A 1 121 ? 6.863 17.562 3.115 1 98.5 121 GLN A N 1
ATOM 953 C CA . GLN A 1 121 ? 6.16 16.328 3.404 1 98.5 121 GLN A CA 1
ATOM 954 C C . GLN A 1 121 ? 5.441 16.391 4.75 1 98.5 121 GLN A C 1
ATOM 956 O O . GLN A 1 121 ? 5.938 17.016 5.691 1 98.5 121 GLN A O 1
ATOM 961 N N . VAL A 1 122 ? 4.32 15.805 4.875 1 98.88 122 VAL A N 1
ATOM 962 C CA . VAL A 1 122 ? 3.648 15.594 6.152 1 98.88 122 VAL A CA 1
ATOM 963 C C . VAL A 1 122 ? 3.215 14.133 6.273 1 98.88 122 VAL A C 1
ATOM 965 O O . VAL A 1 122 ? 2.648 13.57 5.332 1 98.88 122 VAL A O 1
ATOM 968 N N . PHE A 1 123 ? 3.562 13.547 7.387 1 98.88 123 PHE A N 1
ATOM 969 C CA . PHE A 1 123 ? 3.256 12.156 7.688 1 98.88 123 PHE A CA 1
ATOM 970 C C . PHE A 1 123 ? 2.182 12.055 8.766 1 98.88 123 PHE A C 1
ATOM 972 O O . PHE A 1 123 ? 2.201 12.805 9.734 1 98.88 123 PHE A O 1
ATOM 979 N N . PHE A 1 124 ? 1.243 11.148 8.602 1 98.88 124 PHE A N 1
ATOM 980 C CA . PHE A 1 124 ? 0.14 10.953 9.539 1 98.88 124 PHE A CA 1
ATOM 981 C C . PHE A 1 124 ? -0.491 9.578 9.344 1 98.88 124 PHE A C 1
ATOM 983 O O . PHE A 1 124 ? -0.098 8.828 8.445 1 98.88 124 PHE A O 1
ATOM 990 N N . PHE A 1 125 ? -1.395 9.195 10.195 1 98.75 125 PHE A N 1
ATOM 991 C CA . PHE A 1 125 ? -2.043 7.891 10.133 1 98.75 125 PHE A CA 1
ATOM 992 C C . PHE A 1 125 ? -3.518 8.031 9.781 1 98.75 125 PHE A C 1
ATOM 994 O O . PHE A 1 125 ? -4.16 9.016 10.164 1 98.75 125 PHE A O 1
ATOM 1001 N N . ASP A 1 126 ? -4.027 7.062 9.055 1 98.69 126 ASP A N 1
ATOM 1002 C CA . ASP A 1 126 ? -5.48 6.961 8.969 1 98.69 126 ASP A CA 1
ATOM 1003 C C . ASP A 1 126 ? -6.059 6.332 10.234 1 98.69 126 ASP A C 1
ATOM 1005 O O . ASP A 1 126 ? -5.316 5.945 11.133 1 98.69 126 ASP A O 1
ATOM 1009 N N . PRO A 1 127 ? -7.344 6.203 10.414 1 98 127 PRO A N 1
ATOM 1010 C CA . PRO A 1 127 ? -7.965 5.754 11.664 1 98 127 PRO A CA 1
ATOM 1011 C C . PRO A 1 127 ? -7.578 4.324 12.031 1 98 127 PRO A C 1
ATOM 1013 O O . PRO A 1 127 ? -7.672 3.936 13.195 1 98 127 PRO A O 1
ATOM 1016 N N . ASP A 1 128 ? -7.18 3.514 11.047 1 97.94 128 ASP A N 1
ATOM 1017 C CA . ASP A 1 128 ? -6.848 2.117 11.32 1 97.94 128 ASP A CA 1
ATOM 1018 C C . ASP A 1 128 ? -5.371 1.961 11.664 1 97.94 128 ASP A C 1
ATOM 1020 O O . ASP A 1 128 ? -4.938 0.891 12.094 1 97.94 128 ASP A O 1
ATOM 1024 N N . GLY A 1 129 ? -4.59 2.996 11.414 1 97.81 129 GLY A N 1
ATOM 1025 C CA . GLY A 1 129 ? -3.168 2.898 11.695 1 97.81 129 GLY A CA 1
ATOM 1026 C C . GLY A 1 129 ? -2.326 2.699 10.453 1 97.81 129 GLY A C 1
ATOM 1027 O O . GLY A 1 129 ? -1.128 2.422 10.539 1 97.81 129 GLY A O 1
ATOM 1028 N N . ASN A 1 130 ? -2.883 2.809 9.258 1 98.44 130 ASN A N 1
ATOM 1029 C CA . ASN A 1 130 ? -2.096 2.84 8.031 1 98.44 130 ASN A CA 1
ATOM 1030 C C . ASN A 1 130 ? -1.344 4.16 7.879 1 98.44 130 ASN A C 1
ATOM 1032 O O . ASN A 1 130 ? -1.913 5.23 8.094 1 98.44 130 ASN A O 1
ATOM 1036 N N . GLY A 1 131 ? -0.074 4.07 7.531 1 98.69 131 GLY A N 1
ATOM 1037 C CA . GLY A 1 131 ? 0.728 5.27 7.348 1 98.69 131 GLY A CA 1
ATOM 1038 C C . GLY A 1 131 ? 0.432 5.988 6.043 1 98.69 131 GLY A C 1
ATOM 1039 O O . GLY A 1 131 ? 0.265 5.352 5 1 98.69 131 GLY A O 1
ATOM 1040 N N . LEU A 1 132 ? 0.409 7.309 6.129 1 98.88 132 LEU A N 1
ATOM 1041 C CA . LEU A 1 132 ? 0.165 8.156 4.969 1 98.88 132 LEU A CA 1
ATOM 1042 C C . LEU A 1 132 ? 1.176 9.297 4.91 1 98.88 132 LEU A C 1
ATOM 1044 O O . LEU A 1 132 ? 1.73 9.695 5.938 1 98.88 132 LEU A O 1
ATOM 1048 N N . GLU A 1 133 ? 1.368 9.742 3.744 1 98.94 133 GLU A N 1
ATOM 1049 C CA . GLU A 1 133 ? 2.176 10.922 3.457 1 98.94 133 GLU A CA 1
ATOM 1050 C C . GLU A 1 133 ? 1.488 11.82 2.436 1 98.94 133 GLU A C 1
ATOM 1052 O O . GLU A 1 133 ? 0.913 11.344 1.459 1 98.94 133 GLU A O 1
ATOM 1057 N N . ALA A 1 134 ? 1.449 13.086 2.723 1 98.69 134 ALA A N 1
ATOM 1058 C CA . ALA A 1 134 ? 1.207 14.07 1.671 1 98.69 134 ALA A CA 1
ATOM 1059 C C . ALA A 1 134 ? 2.475 14.852 1.353 1 98.69 134 ALA A C 1
ATOM 1061 O O . ALA A 1 134 ? 3.219 15.234 2.258 1 98.69 134 ALA A O 1
ATOM 1062 N N . THR A 1 135 ? 2.715 15.008 0.122 1 98.38 135 THR A N 1
ATOM 1063 C CA . THR A 1 135 ? 3.896 15.734 -0.33 1 98.38 135 THR A CA 1
ATOM 1064 C C . THR A 1 135 ? 3.502 16.906 -1.234 1 98.38 135 THR A C 1
ATOM 1066 O O . THR A 1 135 ? 2.535 16.797 -1.993 1 98.38 135 THR A O 1
ATOM 1069 N N . SER A 1 136 ? 4.258 18 -1.095 1 97.69 136 SER A N 1
ATOM 1070 C CA . SER A 1 136 ? 3.99 19.188 -1.917 1 97.69 136 SER A CA 1
ATOM 1071 C C . SER A 1 136 ? 4.348 18.922 -3.377 1 97.69 136 SER A C 1
ATOM 1073 O O . SER A 1 136 ? 5.152 18.047 -3.68 1 97.69 136 SER A O 1
ATOM 1075 N N . GLN A 1 137 ? 3.635 19.641 -4.258 1 86.12 137 GLN A N 1
ATOM 1076 C CA . GLN A 1 137 ? 3.887 19.547 -5.691 1 86.12 137 GLN A CA 1
ATOM 1077 C C . GLN A 1 137 ? 4.867 20.609 -6.148 1 86.12 137 GLN A C 1
ATOM 1079 O O . GLN A 1 137 ? 4.938 21.703 -5.555 1 86.12 137 GLN A O 1
ATOM 1084 N N . MET B 1 1 ? -10.094 21.719 5.055 1 83.5 1 MET B N 1
ATOM 1085 C CA . MET B 1 1 ? -10.391 21.375 3.664 1 83.5 1 MET B CA 1
ATOM 1086 C C . MET B 1 1 ? -9.68 20.094 3.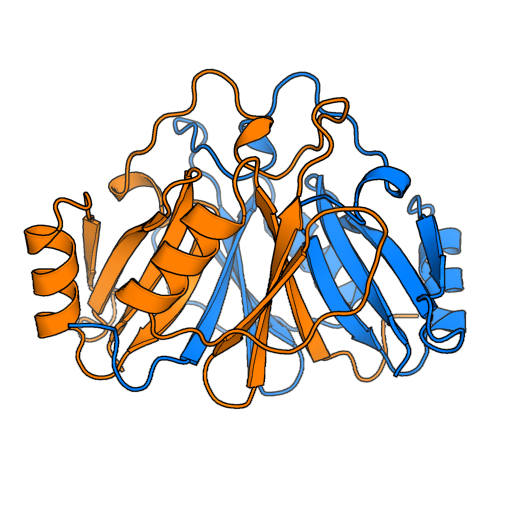248 1 83.5 1 MET B C 1
ATOM 1088 O O . MET B 1 1 ? -8.555 19.844 3.674 1 83.5 1 MET B O 1
ATOM 1092 N N . ALA B 1 2 ? -10.367 19.406 2.334 1 88 2 ALA B N 1
ATOM 1093 C CA . ALA B 1 2 ? -9.734 18.203 1.804 1 88 2 ALA B CA 1
ATOM 1094 C C . ALA B 1 2 ? -8.539 18.562 0.917 1 88 2 ALA B C 1
ATOM 1096 O O . ALA B 1 2 ? -8.398 19.703 0.488 1 88 2 ALA B O 1
ATOM 1097 N N . ALA B 1 3 ? -7.707 17.547 0.651 1 96.38 3 ALA B N 1
ATOM 1098 C CA . ALA B 1 3 ? -6.582 17.719 -0.264 1 96.38 3 ALA B CA 1
ATOM 1099 C C . ALA B 1 3 ? -7.066 18.125 -1.654 1 96.38 3 ALA B C 1
ATOM 1101 O O . ALA B 1 3 ? -8.078 17.625 -2.141 1 96.38 3 ALA B O 1
ATOM 1102 N N . GLN B 1 4 ? -6.398 19.016 -2.219 1 95.31 4 GLN B N 1
ATOM 1103 C CA . GLN B 1 4 ? -6.719 19.422 -3.582 1 95.31 4 GLN B CA 1
ATOM 1104 C C . GLN B 1 4 ? -5.738 18.828 -4.582 1 95.31 4 GLN B C 1
ATOM 1106 O O . GLN B 1 4 ? -4.527 18.812 -4.34 1 95.31 4 GLN B O 1
ATOM 1111 N N . GLY B 1 5 ? -6.301 18.359 -5.699 1 95 5 GLY B N 1
ATOM 1112 C CA . GLY B 1 5 ? -5.461 17.828 -6.758 1 95 5 GLY B CA 1
ATOM 1113 C C . GLY B 1 5 ? -4.621 16.656 -6.316 1 95 5 GLY B C 1
ATOM 1114 O O . GLY B 1 5 ? -3.492 16.469 -6.781 1 95 5 GLY B O 1
ATOM 1115 N N . ALA B 1 6 ? -5.109 15.898 -5.398 1 96.56 6 ALA B N 1
ATOM 1116 C CA . ALA B 1 6 ? -4.332 14.789 -4.852 1 96.56 6 ALA B CA 1
ATOM 1117 C C . ALA B 1 6 ? -4.145 13.688 -5.891 1 96.56 6 ALA B C 1
ATOM 1119 O O . ALA B 1 6 ? -5.082 13.328 -6.605 1 96.56 6 ALA B O 1
ATOM 1120 N N . THR B 1 7 ? -2.91 13.164 -6.023 1 96.25 7 THR B N 1
ATOM 1121 C CA . THR B 1 7 ? -2.572 12.016 -6.855 1 96.25 7 THR B CA 1
ATOM 1122 C C . THR B 1 7 ? -1.599 11.086 -6.129 1 96.25 7 THR B C 1
ATOM 1124 O O . THR B 1 7 ? -0.857 11.523 -5.25 1 96.25 7 THR B O 1
ATOM 1127 N N . LEU B 1 8 ? -1.615 9.867 -6.477 1 97.06 8 LEU B N 1
ATOM 1128 C CA . LEU B 1 8 ? -0.642 8.945 -5.902 1 97.06 8 LEU B CA 1
ATOM 1129 C C . LEU B 1 8 ? 0.779 9.352 -6.27 1 97.06 8 LEU B C 1
ATOM 1131 O O . LEU B 1 8 ? 1.069 9.625 -7.438 1 97.06 8 LEU B O 1
ATOM 1135 N N . ASN B 1 9 ? 1.586 9.461 -5.277 1 96.94 9 ASN B N 1
ATOM 1136 C CA . ASN B 1 9 ? 2.996 9.758 -5.504 1 96.94 9 ASN B CA 1
ATOM 1137 C C . ASN B 1 9 ? 3.852 8.5 -5.461 1 96.94 9 ASN B C 1
ATOM 1139 O O . ASN B 1 9 ? 4.582 8.203 -6.406 1 96.94 9 ASN B O 1
ATOM 1143 N N . HIS B 1 10 ? 3.77 7.762 -4.398 1 97.69 10 HIS B N 1
ATOM 1144 C CA . HIS B 1 10 ? 4.473 6.488 -4.266 1 97.69 10 HIS B CA 1
ATOM 1145 C C . HIS B 1 10 ? 3.883 5.652 -3.135 1 97.69 10 HIS B C 1
ATOM 1147 O O . HIS B 1 10 ? 3.053 6.137 -2.363 1 97.69 10 HIS B O 1
ATOM 1153 N N . VAL B 1 11 ? 4.223 4.406 -3.135 1 98.69 11 VAL B N 1
ATOM 1154 C CA . VAL B 1 11 ? 4.043 3.525 -1.985 1 98.69 11 VAL B CA 1
ATOM 1155 C C . VAL B 1 11 ? 5.402 3.178 -1.382 1 98.69 11 VAL B C 1
ATOM 1157 O O . VAL B 1 11 ? 6.371 2.949 -2.109 1 98.69 11 VAL B O 1
ATOM 1160 N N . ALA B 1 12 ? 5.441 3.16 -0.06 1 98.75 12 ALA B N 1
ATOM 1161 C CA . ALA B 1 12 ? 6.699 2.848 0.616 1 98.75 12 ALA B CA 1
ATOM 1162 C C . ALA B 1 12 ? 6.57 1.575 1.449 1 98.75 12 ALA B C 1
ATOM 1164 O O . ALA B 1 12 ? 5.547 1.354 2.102 1 98.75 12 ALA B O 1
ATOM 1165 N N . ARG B 1 13 ? 7.57 0.765 1.415 1 98.56 13 ARG B N 1
ATOM 1166 C CA . ARG B 1 13 ? 7.703 -0.437 2.234 1 98.56 13 ARG B CA 1
ATOM 1167 C C . ARG B 1 13 ? 9.008 -0.425 3.02 1 98.56 13 ARG B C 1
ATOM 1169 O O . ARG B 1 13 ? 10.078 -0.205 2.449 1 98.56 13 ARG B O 1
ATOM 1176 N N . GLU B 1 14 ? 8.906 -0.605 4.289 1 98.44 14 GLU B N 1
ATOM 1177 C CA . GLU B 1 14 ? 10.109 -0.819 5.082 1 98.44 14 GLU B CA 1
ATOM 1178 C C . GLU B 1 14 ? 10.625 -2.246 4.93 1 98.44 14 GLU B C 1
ATOM 1180 O O . GLU B 1 14 ? 9.844 -3.174 4.703 1 98.44 14 GLU B O 1
ATOM 1185 N N . SER B 1 15 ? 11.898 -2.428 5.062 1 98.38 15 SER B N 1
ATOM 1186 C CA . SER B 1 15 ? 12.508 -3.744 4.91 1 98.38 15 SER B CA 1
ATOM 1187 C C . SER B 1 15 ? 13.797 -3.848 5.711 1 98.38 15 SER B C 1
ATOM 1189 O O . SER B 1 15 ? 14.531 -2.867 5.848 1 98.38 15 SER B O 1
ATOM 1191 N N . SER B 1 16 ? 14.094 -5.016 6.246 1 97.5 16 SER B N 1
ATOM 1192 C CA . SER B 1 16 ? 15.367 -5.273 6.898 1 97.5 16 SER B CA 1
ATOM 1193 C C . SER B 1 16 ? 16.453 -5.594 5.879 1 97.5 16 SER B C 1
ATOM 1195 O O . SER B 1 16 ? 17.641 -5.602 6.211 1 97.5 16 SER B O 1
ATOM 1197 N N . ASP B 1 17 ? 16.109 -5.871 4.641 1 98.5 17 ASP B N 1
ATOM 1198 C CA . ASP B 1 17 ? 17.016 -6.168 3.541 1 98.5 17 ASP B CA 1
ATOM 1199 C C . ASP B 1 17 ? 16.484 -5.621 2.221 1 98.5 17 ASP B C 1
ATOM 1201 O O . ASP B 1 17 ? 15.891 -6.359 1.431 1 98.5 17 ASP B O 1
ATOM 1205 N N . ILE B 1 18 ? 16.75 -4.352 1.946 1 98.56 18 ILE B N 1
ATOM 1206 C CA . ILE B 1 18 ? 16.141 -3.658 0.82 1 98.56 18 ILE B CA 1
ATOM 1207 C C . ILE B 1 18 ? 16.719 -4.191 -0.491 1 98.56 18 ILE B C 1
ATOM 1209 O O . ILE B 1 18 ? 16.047 -4.176 -1.523 1 98.56 18 ILE B O 1
ATOM 1213 N N . LYS B 1 19 ? 17.922 -4.68 -0.51 1 98.62 19 LYS B N 1
ATOM 1214 C CA . LYS B 1 19 ? 18.5 -5.234 -1.728 1 98.62 19 LYS B CA 1
ATOM 1215 C C . LYS B 1 19 ? 17.797 -6.523 -2.139 1 98.62 19 LYS B C 1
ATOM 1217 O O . LYS B 1 19 ? 17.469 -6.715 -3.312 1 98.62 19 LYS B O 1
ATOM 1222 N N . ARG B 1 20 ? 17.609 -7.398 -1.149 1 98.75 20 ARG B N 1
ATOM 1223 C CA . ARG B 1 20 ? 16.875 -8.633 -1.415 1 98.75 20 ARG B CA 1
ATOM 1224 C C . ARG B 1 20 ? 15.469 -8.336 -1.938 1 98.75 20 ARG B C 1
ATOM 1226 O O . ARG B 1 20 ? 15.016 -8.953 -2.902 1 98.75 20 ARG B O 1
ATOM 1233 N N . LEU B 1 21 ? 14.812 -7.441 -1.331 1 98.75 21 LEU B N 1
ATOM 1234 C CA . LEU B 1 21 ? 13.453 -7.098 -1.729 1 98.75 21 LE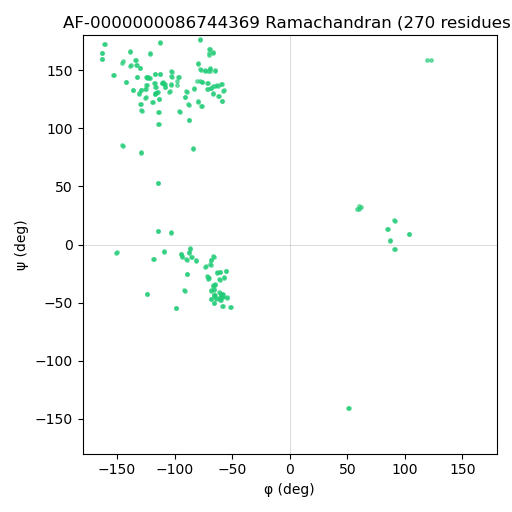U B CA 1
ATOM 1235 C C . LEU B 1 21 ? 13.438 -6.473 -3.119 1 98.75 21 LEU B C 1
ATOM 1237 O O . LEU B 1 21 ? 12.57 -6.789 -3.936 1 98.75 21 LEU B O 1
ATOM 1241 N N . ALA B 1 22 ? 14.359 -5.57 -3.408 1 98.69 22 ALA B N 1
ATOM 1242 C CA . ALA B 1 22 ? 14.461 -4.957 -4.73 1 98.69 22 ALA B CA 1
ATOM 1243 C C . ALA B 1 22 ? 14.664 -6.016 -5.812 1 98.69 22 ALA B C 1
ATOM 1245 O O . ALA B 1 22 ? 14.055 -5.938 -6.883 1 98.69 22 ALA B O 1
ATOM 1246 N N . HIS B 1 23 ? 15.516 -6.965 -5.492 1 98.56 23 HIS B N 1
ATOM 1247 C CA . HIS B 1 23 ? 15.758 -8.055 -6.434 1 98.56 23 HIS B CA 1
ATOM 1248 C C . HIS B 1 23 ? 14.477 -8.82 -6.738 1 98.56 23 HIS B C 1
ATOM 1250 O O . HIS B 1 23 ? 14.203 -9.141 -7.895 1 98.56 23 HIS B O 1
ATOM 1256 N N . PHE B 1 24 ? 13.742 -9.078 -5.773 1 98.69 24 PHE B N 1
ATOM 1257 C CA . PHE B 1 24 ? 12.469 -9.773 -5.949 1 98.69 24 PHE B CA 1
ATOM 1258 C C . PHE B 1 24 ? 11.555 -8.992 -6.891 1 98.69 24 PHE B C 1
ATOM 1260 O O . PHE B 1 24 ? 11.016 -9.555 -7.848 1 98.69 24 PHE B O 1
ATOM 1267 N N . TYR B 1 25 ? 11.336 -7.734 -6.629 1 98.62 25 TYR B N 1
ATOM 1268 C CA . TYR B 1 25 ? 10.406 -6.93 -7.418 1 98.62 25 TYR B CA 1
ATOM 1269 C C . TYR B 1 25 ? 10.898 -6.785 -8.852 1 98.62 25 TYR B C 1
ATOM 1271 O O . TYR B 1 25 ? 10.094 -6.715 -9.789 1 98.62 25 TYR B O 1
ATOM 1279 N N . HIS B 1 26 ? 12.195 -6.715 -8.984 1 97.81 26 HIS B N 1
ATOM 1280 C CA . HIS B 1 26 ? 12.758 -6.684 -10.336 1 97.81 26 HIS B CA 1
ATOM 1281 C C . HIS B 1 26 ? 12.5 -7.996 -11.07 1 97.81 26 HIS B C 1
ATOM 1283 O O . HIS B 1 26 ? 11.961 -7.996 -12.18 1 97.81 26 HIS B O 1
ATOM 1289 N N . GLU B 1 27 ? 12.805 -9.07 -10.477 1 97.75 27 GLU B N 1
ATOM 1290 C CA . GLU B 1 27 ? 12.742 -10.383 -11.109 1 97.75 27 GLU B CA 1
ATOM 1291 C C . GLU B 1 27 ? 11.297 -10.789 -11.383 1 97.75 27 GLU B C 1
ATOM 1293 O O . GLU B 1 27 ? 11.008 -11.398 -12.414 1 97.75 27 GLU B O 1
ATOM 1298 N N . ILE B 1 28 ? 10.453 -10.5 -10.5 1 98.31 28 ILE B N 1
ATOM 1299 C CA . ILE B 1 28 ? 9.109 -11.07 -10.547 1 98.31 28 ILE B CA 1
ATOM 1300 C C . ILE B 1 28 ? 8.18 -10.125 -11.312 1 98.31 28 ILE B C 1
ATOM 1302 O O . ILE B 1 28 ? 7.352 -10.57 -12.109 1 98.31 28 ILE B O 1
ATOM 1306 N N . LEU B 1 29 ? 8.328 -8.797 -11.109 1 97.81 29 LEU B N 1
ATOM 1307 C CA . LEU B 1 29 ? 7.324 -7.887 -11.648 1 97.81 29 LEU B CA 1
ATOM 1308 C C . LEU B 1 29 ? 7.949 -6.926 -12.656 1 97.81 29 LEU B C 1
ATOM 1310 O O . LEU B 1 29 ? 7.234 -6.191 -13.344 1 97.81 29 LEU B O 1
ATOM 1314 N N . GLY B 1 30 ? 9.242 -6.871 -12.695 1 96.94 30 GLY B N 1
ATOM 1315 C CA . GLY B 1 30 ? 9.891 -6.078 -13.727 1 96.94 30 GLY B CA 1
ATOM 1316 C C . GLY B 1 30 ? 10.164 -4.648 -13.297 1 96.94 30 GLY B C 1
ATOM 1317 O O . GLY B 1 30 ? 10.344 -3.766 -14.141 1 96.94 30 GLY B O 1
ATOM 1318 N N . PHE B 1 31 ? 10.188 -4.414 -12.016 1 98 31 PHE B N 1
ATOM 1319 C CA . PHE B 1 31 ? 10.531 -3.09 -11.516 1 98 31 PHE B CA 1
ATOM 1320 C C . PHE B 1 31 ? 11.977 -2.742 -11.852 1 98 31 PHE B C 1
ATOM 1322 O O . PHE B 1 31 ? 12.836 -3.625 -11.93 1 98 31 PHE B O 1
ATOM 1329 N N . GLU B 1 32 ? 12.18 -1.421 -12.031 1 97.5 32 GLU B N 1
ATOM 1330 C CA . GLU B 1 32 ? 13.531 -0.938 -12.297 1 97.5 32 GLU B CA 1
ATOM 1331 C C . GLU B 1 32 ? 13.977 0.076 -11.242 1 97.5 32 GLU B C 1
ATOM 1333 O O . GLU B 1 32 ? 13.18 0.905 -10.797 1 97.5 32 GLU B O 1
ATOM 1338 N N . LYS B 1 33 ? 15.281 -0.029 -10.922 1 97.44 33 LYS B N 1
ATOM 1339 C CA . LYS B 1 33 ? 15.828 0.923 -9.961 1 97.44 33 LYS B CA 1
ATOM 1340 C C . LYS B 1 33 ? 15.953 2.314 -10.578 1 97.44 33 LYS B C 1
ATOM 1342 O O . LYS B 1 33 ? 16.328 2.451 -11.75 1 97.44 33 LYS B O 1
ATOM 1347 N N . VAL B 1 34 ? 15.617 3.303 -9.789 1 96.88 34 VAL B N 1
ATOM 1348 C CA . VAL B 1 34 ? 15.844 4.684 -10.195 1 96.88 34 VAL B CA 1
ATOM 1349 C C . VAL B 1 34 ? 16.75 5.379 -9.18 1 96.88 34 VAL B C 1
ATOM 1351 O O . VAL B 1 34 ? 16.969 4.871 -8.078 1 96.88 34 VAL B O 1
ATOM 1354 N N . GLU B 1 35 ? 17.297 6.496 -9.555 1 94.06 35 GLU B N 1
ATOM 1355 C CA . GLU B 1 35 ? 18.203 7.25 -8.695 1 94.06 35 GLU B CA 1
ATOM 1356 C C . GLU B 1 35 ? 17.5 7.719 -7.426 1 94.06 35 GLU B C 1
ATOM 1358 O O . GLU B 1 35 ? 16.344 8.156 -7.477 1 94.06 35 GLU B O 1
ATOM 1363 N N . THR B 1 36 ? 18.188 7.57 -6.371 1 91.88 36 THR B N 1
ATOM 1364 C CA . THR B 1 36 ? 17.672 7.973 -5.07 1 91.88 36 THR B CA 1
ATOM 1365 C C . THR B 1 36 ? 18.625 8.953 -4.387 1 91.88 36 THR B C 1
ATOM 1367 O O . THR B 1 36 ? 19.844 8.82 -4.508 1 91.88 36 THR B O 1
ATOM 1370 N N . PRO B 1 37 ? 18.094 9.883 -3.682 1 88.75 37 PRO B N 1
ATOM 1371 C CA . PRO B 1 37 ? 18.953 10.727 -2.855 1 88.75 37 PRO B CA 1
ATOM 1372 C C . PRO B 1 37 ? 19.562 9.977 -1.675 1 88.75 37 PRO B C 1
ATOM 1374 O O . PRO B 1 37 ? 19.203 8.828 -1.418 1 88.75 37 PRO B O 1
ATOM 1377 N N . ASP B 1 38 ? 20.531 10.68 -1.091 1 90.06 38 ASP B N 1
ATOM 1378 C CA . ASP B 1 38 ? 21.094 10.156 0.147 1 90.06 38 ASP B CA 1
ATOM 1379 C C . ASP B 1 38 ? 20.312 10.633 1.362 1 90.06 38 ASP B C 1
ATOM 1381 O O . ASP B 1 38 ? 20.266 11.836 1.652 1 90.06 38 ASP B O 1
ATOM 1385 N N . PHE B 1 39 ? 19.766 9.711 2.15 1 91.5 39 PHE B N 1
ATOM 1386 C CA . PHE B 1 39 ? 18.938 10.055 3.303 1 91.5 39 PHE B CA 1
ATOM 1387 C C . PHE B 1 39 ? 19.672 9.734 4.605 1 91.5 39 PHE B C 1
ATOM 1389 O O . PHE B 1 39 ? 19.156 10.031 5.691 1 91.5 39 PHE B O 1
ATOM 1396 N N . GLY B 1 40 ? 20.828 9.117 4.449 1 93.31 40 GLY B N 1
ATOM 1397 C CA . GLY B 1 40 ? 21.562 8.688 5.637 1 93.31 40 GLY B CA 1
ATOM 1398 C C . GLY B 1 40 ? 21.219 7.277 6.074 1 93.31 40 GLY B C 1
ATOM 1399 O O . GLY B 1 40 ? 21.703 6.809 7.105 1 93.31 40 GLY B O 1
ATOM 1400 N N . PHE B 1 41 ? 20.328 6.641 5.465 1 95.75 41 PHE B N 1
ATOM 1401 C CA . PHE B 1 41 ? 19.969 5.23 5.613 1 95.75 41 PHE B CA 1
ATOM 1402 C C . PHE B 1 41 ? 19.688 4.598 4.258 1 95.75 41 PHE B C 1
ATOM 1404 O O . PHE B 1 41 ? 19.625 5.293 3.242 1 95.75 41 PHE B O 1
ATOM 1411 N N . GLY B 1 42 ? 19.641 3.336 4.207 1 97.19 42 GLY B N 1
ATOM 1412 C CA . GLY B 1 42 ? 19.453 2.625 2.951 1 97.19 42 GLY B CA 1
ATOM 1413 C C . GLY B 1 42 ? 18.078 2.857 2.334 1 97.19 42 GLY B C 1
ATOM 1414 O O . GLY B 1 42 ? 17.062 2.738 3.014 1 97.19 42 GLY B O 1
ATOM 1415 N N . VAL B 1 43 ? 18.078 3.217 1.028 1 97.94 43 VAL B N 1
ATOM 1416 C CA . VAL B 1 43 ? 16.844 3.352 0.248 1 97.94 43 VAL B CA 1
ATOM 1417 C C . VAL B 1 43 ? 17.078 2.85 -1.175 1 97.94 43 VAL B C 1
ATOM 1419 O O . VAL B 1 43 ? 18.156 3.068 -1.749 1 97.94 43 VAL B O 1
ATOM 1422 N N . ILE B 1 44 ? 16.141 2.158 -1.732 1 98.44 44 ILE B N 1
ATOM 1423 C CA . ILE B 1 44 ? 16.094 1.825 -3.152 1 98.44 44 ILE B CA 1
ATOM 1424 C C . ILE B 1 44 ? 14.719 2.205 -3.721 1 98.44 44 ILE B C 1
ATOM 1426 O O . IL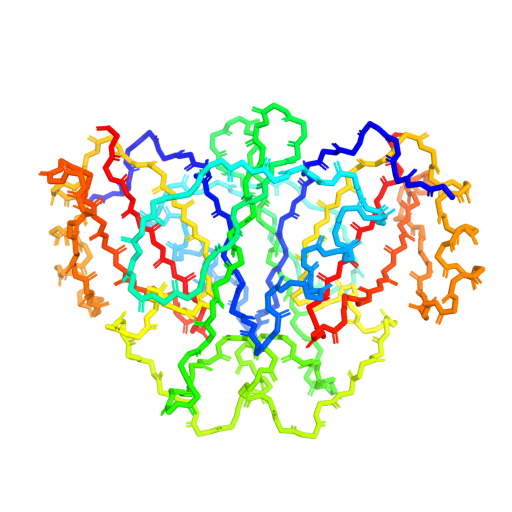E B 1 44 ? 13.695 1.669 -3.299 1 98.44 44 ILE B O 1
ATOM 1430 N N . TRP B 1 45 ? 14.695 3.133 -4.613 1 98.38 45 TRP B N 1
ATOM 1431 C CA . TRP B 1 45 ? 13.469 3.49 -5.305 1 98.38 45 TRP B CA 1
ATOM 1432 C C . TRP B 1 45 ? 13.297 2.664 -6.578 1 98.38 45 TRP B C 1
ATOM 1434 O O . TRP B 1 45 ? 14.242 2.502 -7.352 1 98.38 45 TRP B O 1
ATOM 1444 N N . LEU B 1 46 ? 12.141 2.133 -6.734 1 98.56 46 LEU B N 1
ATOM 1445 C CA . LEU B 1 46 ? 11.789 1.324 -7.898 1 98.56 46 LEU B CA 1
ATOM 1446 C C . LEU B 1 46 ? 10.664 1.979 -8.688 1 98.56 46 LEU B C 1
ATOM 1448 O O . LEU B 1 46 ? 9.797 2.641 -8.117 1 98.56 46 LEU B O 1
ATOM 1452 N N . LYS B 1 47 ? 10.719 1.789 -9.938 1 98.12 47 LYS B N 1
ATOM 1453 C CA . LYS B 1 47 ? 9.68 2.279 -10.844 1 98.12 47 LYS B CA 1
ATOM 1454 C C . LYS B 1 47 ? 9.117 1.146 -11.695 1 98.12 47 LYS B C 1
ATOM 1456 O O . LYS B 1 47 ? 9.859 0.266 -12.133 1 98.12 47 LYS B O 1
ATOM 1461 N N . LEU B 1 48 ? 7.812 1.146 -11.75 1 97.06 48 LEU B N 1
ATOM 1462 C CA . LEU B 1 48 ? 7.109 0.233 -12.648 1 97.06 48 LEU B CA 1
ATOM 1463 C C . LEU B 1 48 ? 6.395 0.998 -13.75 1 97.06 48 LEU B C 1
ATOM 1465 O O . LEU B 1 48 ? 5.594 1.896 -13.477 1 97.06 48 LEU B O 1
ATOM 1469 N N . SER B 1 49 ? 6.648 0.666 -14.992 1 87.31 49 SER B N 1
ATOM 1470 C CA . SER B 1 49 ? 6.094 1.38 -16.141 1 87.31 49 SER B CA 1
ATOM 1471 C C . SER B 1 49 ? 6.324 2.883 -16.016 1 87.31 49 SER B C 1
ATOM 1473 O O . SER B 1 49 ? 7.398 3.318 -15.594 1 87.31 49 SER B O 1
ATOM 1475 N N . SER B 1 50 ? 5.355 3.695 -16.391 1 77.31 50 SER B N 1
ATOM 1476 C CA . SER B 1 50 ? 5.66 5.121 -16.438 1 77.31 50 SER B CA 1
ATOM 1477 C C . SER B 1 50 ? 5.066 5.859 -15.242 1 77.31 50 SER B C 1
ATOM 1479 O O . SER B 1 50 ? 5.285 7.062 -15.078 1 77.31 50 SER B O 1
ATOM 1481 N N . SER B 1 51 ? 4.586 5.109 -14.32 1 86.56 51 SER B N 1
ATOM 1482 C CA . SER B 1 51 ? 3.799 6 -13.469 1 86.56 51 SER B CA 1
ATOM 1483 C C . SER B 1 51 ? 3.77 5.512 -12.031 1 86.56 51 SER B C 1
ATOM 1485 O O . SER B 1 51 ? 3.211 6.176 -11.156 1 86.56 51 SER B O 1
ATOM 1487 N N . PHE B 1 52 ? 4.312 4.336 -11.711 1 96.56 52 PHE B N 1
ATOM 1488 C CA . PHE B 1 52 ? 4.184 3.848 -10.344 1 96.56 52 PHE B CA 1
ATOM 1489 C C . PHE B 1 52 ? 5.555 3.707 -9.688 1 96.56 52 PHE B C 1
ATOM 1491 O O . PHE B 1 52 ? 6.453 3.08 -10.25 1 96.56 52 PHE B O 1
ATOM 1498 N N . TYR B 1 53 ? 5.688 4.293 -8.477 1 97.94 53 TYR B N 1
ATOM 1499 C CA . TYR B 1 53 ? 6.926 4.23 -7.707 1 97.94 53 TYR B CA 1
ATOM 1500 C C . TYR B 1 53 ? 6.723 3.467 -6.402 1 97.94 53 TYR B C 1
ATOM 1502 O O . TYR B 1 53 ? 5.762 3.717 -5.672 1 97.94 53 TYR B O 1
ATOM 1510 N N . LEU B 1 54 ? 7.602 2.535 -6.172 1 98.75 54 LEU B N 1
ATOM 1511 C CA . LEU B 1 54 ? 7.715 1.782 -4.93 1 98.75 54 LEU B CA 1
ATOM 1512 C C . LEU B 1 54 ? 9.031 2.096 -4.223 1 98.75 54 LEU B C 1
ATOM 1514 O O . LEU B 1 54 ? 10.102 1.799 -4.742 1 98.75 54 LEU B O 1
ATOM 1518 N N . HIS B 1 55 ? 8.898 2.732 -3.049 1 98.75 55 HIS B N 1
ATOM 1519 C CA . HIS B 1 55 ? 10.086 3.066 -2.268 1 98.75 55 HIS B CA 1
ATOM 1520 C C . HIS B 1 55 ? 10.367 2.002 -1.213 1 98.75 55 HIS B C 1
ATOM 1522 O O . HIS B 1 55 ? 9.562 1.797 -0.301 1 98.75 55 HIS B O 1
ATOM 1528 N N . LEU B 1 56 ? 11.484 1.34 -1.409 1 98.81 56 LEU B N 1
ATOM 1529 C CA . LEU B 1 56 ? 11.984 0.43 -0.385 1 98.81 56 LEU B CA 1
ATOM 1530 C C . LEU B 1 56 ? 12.922 1.155 0.577 1 9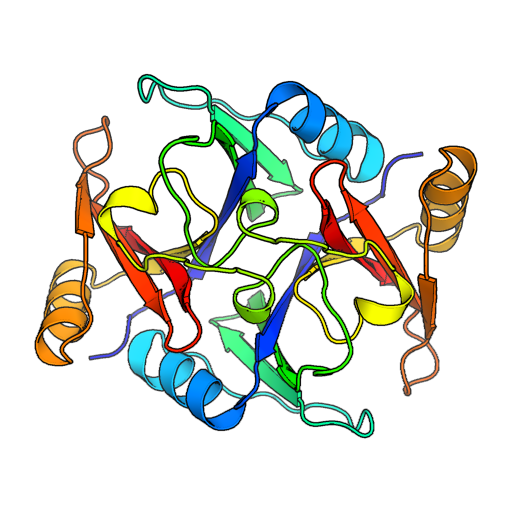8.81 56 LEU B C 1
ATOM 1532 O O . LEU B 1 56 ? 13.883 1.801 0.149 1 98.81 56 LEU B O 1
ATOM 1536 N N . ILE B 1 57 ? 12.633 1.033 1.862 1 98.5 57 ILE B N 1
ATOM 1537 C CA . ILE B 1 57 ? 13.336 1.832 2.857 1 98.5 57 ILE B CA 1
ATOM 1538 C C . ILE B 1 57 ? 13.867 0.925 3.967 1 98.5 57 ILE B C 1
ATOM 1540 O O . ILE B 1 57 ? 13.133 0.091 4.5 1 98.5 57 ILE B O 1
ATOM 1544 N N . GLU B 1 58 ? 15.102 1.166 4.258 1 98.5 58 GLU B N 1
ATOM 1545 C CA . GLU B 1 58 ? 15.68 0.458 5.395 1 98.5 58 GLU B CA 1
ATOM 1546 C C . GLU B 1 58 ? 14.906 0.752 6.676 1 98.5 58 GLU B C 1
ATOM 1548 O O . GLU B 1 58 ? 14.805 1.907 7.098 1 98.5 58 GLU B O 1
ATOM 1553 N N . ARG B 1 59 ? 14.438 -0.311 7.305 1 97.5 59 ARG B N 1
ATOM 1554 C CA . ARG B 1 59 ? 13.594 -0.138 8.484 1 97.5 59 ARG B CA 1
ATOM 1555 C C . ARG B 1 59 ? 14.414 0.313 9.688 1 97.5 59 ARG B C 1
ATOM 1557 O O . ARG B 1 59 ? 15.609 0.025 9.766 1 97.5 59 ARG B O 1
ATOM 1564 N N . ASP B 1 60 ? 13.781 1.093 10.602 1 97.19 60 ASP B N 1
ATOM 1565 C CA . ASP B 1 60 ? 14.312 1.341 11.938 1 97.19 60 ASP B CA 1
ATOM 1566 C C . ASP B 1 60 ? 13.867 0.253 12.914 1 97.19 60 ASP B C 1
ATOM 1568 O O . ASP B 1 60 ? 12.695 0.194 13.289 1 97.19 60 ASP B O 1
ATOM 1572 N N . PRO B 1 61 ? 14.781 -0.599 13.281 1 94.06 61 PRO B N 1
ATOM 1573 C CA . PRO B 1 61 ? 14.383 -1.756 14.078 1 94.06 61 PRO B CA 1
ATOM 1574 C C . PRO B 1 61 ? 13.875 -1.365 15.469 1 94.06 61 PRO B C 1
ATOM 1576 O O . PRO B 1 61 ? 13.312 -2.197 16.188 1 94.06 61 PRO B O 1
ATOM 1579 N N . THR B 1 62 ? 14.055 -0.12 15.844 1 94.44 62 THR B N 1
ATOM 1580 C CA . THR B 1 62 ? 13.633 0.311 17.172 1 94.44 62 THR B CA 1
ATOM 1581 C C . THR B 1 62 ? 12.172 0.761 17.156 1 94.44 62 THR B C 1
ATOM 1583 O O . THR B 1 62 ? 11.594 1.053 18.203 1 94.44 62 THR B O 1
ATOM 1586 N N . THR B 1 63 ? 11.578 0.813 15.992 1 94.38 63 THR B N 1
ATOM 1587 C CA . THR B 1 63 ? 10.203 1.278 15.875 1 94.38 63 THR B CA 1
ATOM 1588 C C . THR B 1 63 ? 9.25 0.103 15.68 1 94.38 63 THR B C 1
ATOM 1590 O O . THR B 1 63 ? 9.641 -0.937 15.141 1 94.38 63 THR B O 1
ATOM 1593 N N . LYS B 1 64 ? 8.055 0.277 16.172 1 92.56 64 LYS B N 1
ATOM 1594 C CA . LYS B 1 64 ? 6.992 -0.708 15.992 1 92.56 64 LYS B CA 1
ATOM 1595 C C . LYS B 1 64 ? 5.719 -0.048 15.469 1 92.56 64 LYS B C 1
ATOM 1597 O O . LYS B 1 64 ? 4.742 0.095 16.203 1 92.56 64 LYS B O 1
ATOM 1602 N N . LEU B 1 65 ? 5.711 0.209 14.258 1 96.44 65 LEU B N 1
ATOM 1603 C CA . LEU B 1 65 ? 4.555 0.857 13.641 1 96.44 65 LEU B CA 1
ATOM 1604 C C . LEU B 1 65 ? 3.443 -0.152 13.375 1 96.44 65 LEU B C 1
ATOM 1606 O O . LEU B 1 65 ? 3.703 -1.351 13.25 1 96.44 65 LEU B O 1
ATOM 1610 N N . PRO B 1 66 ? 2.246 0.321 13.297 1 96.12 66 PRO B N 1
ATOM 1611 C CA . PRO B 1 66 ? 1.118 -0.608 13.188 1 96.12 66 PRO B CA 1
ATOM 1612 C C . PRO B 1 66 ? 1.121 -1.39 11.875 1 96.12 66 PRO B C 1
ATOM 1614 O O . PRO B 1 66 ? 0.714 -2.555 11.852 1 96.12 66 PRO B O 1
ATOM 1617 N N . GLU B 1 67 ? 1.489 -0.694 10.875 1 96.19 67 GLU B N 1
ATOM 1618 C CA . GLU B 1 67 ? 1.459 -1.312 9.555 1 96.19 67 GLU B CA 1
ATOM 1619 C C . GLU B 1 67 ? 2.838 -1.824 9.148 1 96.19 67 GLU B C 1
ATOM 1621 O O . GLU B 1 67 ? 3.846 -1.148 9.367 1 96.19 67 GLU B O 1
ATOM 1626 N N . GLY B 1 68 ? 2.879 -2.994 8.5 1 94.19 68 GLY B N 1
ATOM 1627 C CA . GLY B 1 68 ? 4.098 -3.645 8.039 1 94.19 68 GLY B CA 1
ATOM 1628 C C . GLY B 1 68 ? 4.316 -5.008 8.664 1 94.19 68 GLY B C 1
ATOM 1629 O O . GLY B 1 68 ? 3.818 -5.285 9.758 1 94.19 68 GLY B O 1
ATOM 1630 N N . PRO B 1 69 ? 5.133 -5.832 7.992 1 95 69 PRO B N 1
ATOM 1631 C CA . PRO B 1 69 ? 5.277 -7.215 8.445 1 95 69 PRO B CA 1
ATOM 1632 C C . PRO B 1 69 ? 6.105 -7.336 9.719 1 95 69 PRO B C 1
ATOM 1634 O O . PRO B 1 69 ? 5.941 -8.297 10.484 1 95 69 PRO B O 1
ATOM 1637 N N . TRP B 1 70 ? 6.844 -6.398 10.016 1 92.12 70 TRP B N 1
ATOM 1638 C CA . TRP B 1 70 ? 7.82 -6.527 11.094 1 92.12 70 TRP B CA 1
ATOM 1639 C C . TRP B 1 70 ? 7.176 -6.234 12.445 1 92.12 70 TRP B C 1
ATOM 1641 O O . TRP B 1 70 ? 7.762 -6.523 13.492 1 92.12 70 TRP B O 1
ATOM 1651 N N . SER B 1 71 ? 6.047 -5.742 12.375 1 89.81 71 SER B N 1
ATOM 1652 C CA . SER B 1 71 ? 5.336 -5.473 13.617 1 89.81 71 SER B CA 1
ATOM 1653 C C . SER B 1 71 ? 4.43 -6.637 14 1 89.81 71 SER B C 1
ATOM 1655 O O . SER B 1 71 ? 3.891 -6.676 15.109 1 89.81 71 SER B O 1
ATOM 1657 N N . ALA B 1 72 ? 4.262 -7.543 13.109 1 91.56 72 ALA B N 1
ATOM 1658 C CA . ALA B 1 72 ? 3.33 -8.648 13.32 1 91.56 72 ALA B CA 1
ATOM 1659 C C . ALA B 1 72 ? 3.932 -9.711 14.234 1 91.56 72 ALA B C 1
ATOM 1661 O O . ALA B 1 72 ? 5.133 -9.984 14.172 1 91.56 72 ALA B O 1
ATOM 1662 N N . VAL B 1 73 ? 3.074 -10.188 15.047 1 87.88 73 VAL B N 1
ATOM 1663 C CA . VAL B 1 73 ? 3.457 -11.312 15.898 1 87.88 73 VAL B CA 1
ATOM 1664 C C . VAL B 1 73 ? 2.641 -12.547 15.523 1 87.88 73 VAL B C 1
ATOM 1666 O O . VAL B 1 73 ? 1.431 -12.453 15.297 1 87.88 73 VAL B O 1
ATOM 1669 N N . SER B 1 74 ? 3.258 -13.664 15.336 1 90.69 74 SER B N 1
ATOM 1670 C CA . SER B 1 74 ? 2.635 -14.945 15.016 1 90.69 74 SER B CA 1
ATOM 1671 C C . SER B 1 74 ? 1.862 -14.875 13.703 1 90.69 74 SER B C 1
ATOM 1673 O O . SER B 1 74 ? 0.777 -15.445 13.586 1 90.69 74 SER B O 1
ATOM 1675 N N . ALA B 1 75 ? 2.346 -14.117 12.828 1 93.5 75 ALA B N 1
ATOM 1676 C CA . ALA B 1 75 ? 1.677 -13.961 11.539 1 93.5 75 ALA B CA 1
ATOM 1677 C C . ALA B 1 75 ? 1.804 -15.227 10.695 1 93.5 75 ALA B C 1
ATOM 1679 O O . ALA B 1 75 ? 2.799 -15.945 10.789 1 93.5 75 ALA B O 1
ATOM 1680 N N . VAL B 1 76 ? 0.806 -15.469 9.867 1 94.56 76 VAL B N 1
ATOM 1681 C CA . VAL B 1 76 ? 0.777 -16.609 8.961 1 94.56 76 VAL B CA 1
ATOM 1682 C C . VAL B 1 76 ? 0.699 -16.125 7.52 1 94.56 76 VAL B C 1
ATOM 1684 O O . VAL B 1 76 ? -0.222 -15.383 7.152 1 94.56 76 VAL B O 1
ATOM 1687 N N . LYS B 1 77 ? 1.694 -16.547 6.734 1 96.69 77 LYS B N 1
ATOM 1688 C CA . LYS B 1 77 ? 1.701 -16.219 5.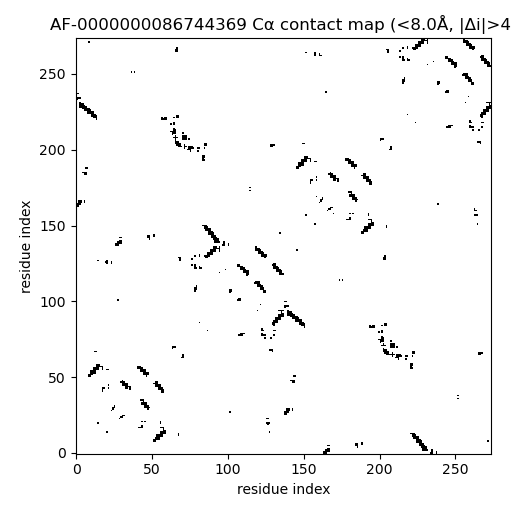309 1 96.69 77 LYS B CA 1
ATOM 1689 C C . LYS B 1 77 ? 0.853 -17.219 4.52 1 96.69 77 LYS B C 1
ATOM 1691 O O . LYS B 1 77 ? 1.383 -18.156 3.924 1 96.69 77 LYS B O 1
ATOM 1696 N N . GLU B 1 78 ? -0.371 -16.953 4.531 1 97.81 78 GLU B N 1
ATOM 1697 C CA . GLU B 1 78 ? -1.317 -17.812 3.814 1 97.81 78 GLU B CA 1
ATOM 1698 C C . GLU B 1 78 ? -1.971 -17.062 2.66 1 97.81 78 GLU B C 1
ATOM 1700 O O . GLU B 1 78 ? -2.867 -16.234 2.875 1 97.81 78 GLU B O 1
ATOM 1705 N N . PRO B 1 79 ? -1.528 -17.328 1.381 1 98.69 79 PRO B N 1
ATOM 1706 C CA . PRO B 1 79 ? -2.029 -16.562 0.235 1 98.69 79 PRO B CA 1
ATOM 1707 C C . PRO B 1 79 ? -3.551 -16.625 0.109 1 98.69 79 PRO B C 1
ATOM 1709 O O . PRO B 1 79 ? -4.172 -15.664 -0.361 1 98.69 79 PRO B O 1
ATOM 1712 N N . SER B 1 80 ? -4.18 -17.688 0.559 1 98.38 80 SER B N 1
ATOM 1713 C CA . SER B 1 80 ? -5.625 -17.828 0.424 1 98.38 80 SER B CA 1
ATOM 1714 C C . SER B 1 80 ? -6.367 -16.828 1.297 1 98.38 80 SER B C 1
ATOM 1716 O O . SER B 1 80 ? -7.57 -16.625 1.127 1 98.38 80 SER B O 1
ATOM 1718 N N . ASN B 1 81 ? -5.699 -16.188 2.221 1 98.06 81 ASN B N 1
ATOM 1719 C CA . ASN B 1 81 ? -6.312 -15.18 3.078 1 98.06 81 ASN B CA 1
ATOM 1720 C C . ASN B 1 81 ? -6.117 -13.773 2.518 1 98.06 81 ASN B C 1
ATOM 1722 O O . ASN B 1 81 ? -6.758 -12.82 2.975 1 98.06 81 ASN B O 1
ATOM 1726 N N . LEU B 1 82 ? -5.312 -13.602 1.471 1 98.25 82 LEU B N 1
ATOM 1727 C CA . LEU B 1 82 ? -4.902 -12.297 0.958 1 98.25 82 LEU B CA 1
ATOM 1728 C C . LEU B 1 82 ? -6.074 -11.578 0.292 1 98.25 82 LEU B C 1
ATOM 1730 O O . LEU B 1 82 ? -6.137 -10.352 0.295 1 98.25 82 LEU B O 1
ATOM 1734 N N . PRO B 1 83 ? -7.043 -12.281 -0.273 1 97.69 83 PRO B N 1
ATOM 1735 C CA . PRO B 1 83 ? -8.156 -11.562 -0.903 1 97.69 83 PRO B CA 1
ATOM 1736 C C . PRO B 1 83 ? -8.852 -10.594 0.051 1 97.69 83 PRO B C 1
ATOM 1738 O O . PRO B 1 83 ? -9.453 -9.609 -0.391 1 97.69 83 PRO B O 1
ATOM 1741 N N . ARG B 1 84 ? -8.734 -10.828 1.317 1 97.88 84 ARG B N 1
ATOM 1742 C CA . ARG B 1 84 ? -9.359 -9.938 2.287 1 97.88 84 ARG B CA 1
ATOM 1743 C C . ARG B 1 84 ? -8.312 -9.211 3.125 1 97.88 84 ARG B C 1
ATOM 1745 O O . ARG B 1 84 ? -8.625 -8.656 4.18 1 97.88 84 ARG B O 1
ATOM 1752 N N . GLY B 1 85 ? -7.07 -9.281 2.738 1 97.88 85 GLY B N 1
ATOM 1753 C CA . GLY B 1 85 ? -5.973 -8.664 3.457 1 97.88 85 GLY B CA 1
ATOM 1754 C C . GLY B 1 85 ? -5.324 -7.523 2.689 1 97.88 85 GLY B C 1
ATOM 1755 O O . GLY B 1 85 ? -5.703 -7.246 1.55 1 97.88 85 GLY B O 1
ATOM 1756 N N . HIS B 1 86 ? -4.387 -6.82 3.35 1 98.56 86 HIS B N 1
ATOM 1757 C CA . HIS B 1 86 ? -3.578 -5.805 2.684 1 98.56 86 HIS B CA 1
ATOM 1758 C C . HIS B 1 86 ? -2.828 -6.395 1.494 1 98.56 86 HIS B C 1
ATOM 1760 O O . HIS B 1 86 ? -2.254 -7.48 1.593 1 98.56 86 HIS B O 1
ATOM 1766 N N . HIS B 1 87 ? -2.875 -5.719 0.351 1 98.88 87 HIS B N 1
ATOM 1767 C CA . HIS B 1 87 ? -2.043 -6.113 -0.78 1 98.88 87 HIS B CA 1
ATOM 1768 C C . HIS B 1 87 ? -1.951 -4.992 -1.812 1 98.88 87 HIS B C 1
ATOM 1770 O O . HIS B 1 87 ? -2.732 -4.039 -1.771 1 98.88 87 HIS B O 1
ATOM 1776 N N . ILE B 1 88 ? -0.945 -5.062 -2.619 1 98.75 88 ILE B N 1
ATOM 1777 C CA . ILE B 1 88 ? -0.837 -4.273 -3.842 1 98.75 88 ILE B CA 1
ATOM 1778 C C . ILE B 1 88 ? -1.127 -5.16 -5.055 1 98.75 88 ILE B C 1
ATOM 1780 O O . ILE B 1 88 ? -0.587 -6.262 -5.168 1 98.75 88 ILE B O 1
ATOM 1784 N N . ALA B 1 89 ? -1.986 -4.645 -5.922 1 98.56 89 ALA B N 1
ATOM 1785 C CA . ALA B 1 89 ? -2.396 -5.418 -7.09 1 98.56 89 ALA B CA 1
ATOM 1786 C C . ALA B 1 89 ? -1.84 -4.809 -8.375 1 98.56 89 ALA B C 1
ATOM 1788 O O . ALA B 1 89 ? -1.881 -3.592 -8.555 1 98.56 89 ALA B O 1
ATOM 1789 N N . PHE B 1 90 ? -1.399 -5.699 -9.227 1 98.06 90 PHE B N 1
ATOM 1790 C CA . PHE B 1 90 ? -0.873 -5.297 -10.531 1 98.06 90 PHE B CA 1
ATOM 1791 C C . PHE B 1 90 ? -1.611 -6.004 -11.656 1 98.06 90 PHE B C 1
ATOM 1793 O O . PHE B 1 90 ? -1.896 -7.199 -11.562 1 98.06 90 PHE B O 1
ATOM 1800 N N . SER B 1 91 ? -1.917 -5.246 -12.695 1 97.5 91 SER B N 1
ATOM 1801 C CA . SER B 1 91 ? -2.396 -5.859 -13.93 1 97.5 91 SER B CA 1
ATOM 1802 C C . SER B 1 91 ? -1.237 -6.355 -14.789 1 97.5 91 SER B C 1
ATOM 1804 O O . SER B 1 91 ? -0.242 -5.652 -14.969 1 97.5 91 SER B O 1
ATOM 1806 N N . VAL B 1 92 ? -1.39 -7.551 -15.281 1 97.75 92 VAL B N 1
ATOM 1807 C CA . VAL B 1 92 ? -0.316 -8.102 -16.094 1 97.75 92 VAL B CA 1
ATOM 1808 C C . VAL B 1 92 ? -0.889 -8.648 -17.406 1 97.75 92 VAL B C 1
ATOM 1810 O O . VAL B 1 92 ? -2.014 -9.156 -17.438 1 97.75 92 VAL B O 1
ATOM 1813 N N . ALA B 1 93 ? -0.12 -8.656 -18.438 1 97.56 93 ALA B N 1
ATOM 1814 C CA . ALA B 1 93 ? -0.565 -9.07 -19.766 1 97.56 93 ALA B CA 1
ATOM 1815 C C . ALA B 1 93 ? -0.377 -10.578 -19.969 1 97.56 93 ALA B C 1
ATOM 1817 O O . ALA B 1 93 ? -1.034 -11.188 -20.812 1 97.56 93 ALA B O 1
ATOM 1818 N N . ASN B 1 94 ? 0.486 -11.203 -19.312 1 97.88 94 ASN B N 1
ATOM 1819 C CA . ASN B 1 94 ? 0.816 -12.617 -19.453 1 97.88 94 ASN B CA 1
ATOM 1820 C C . ASN B 1 94 ? 0.449 -13.406 -18.203 1 97.88 94 ASN B C 1
ATOM 1822 O O . ASN B 1 94 ? 1.266 -14.164 -17.688 1 97.88 94 ASN B O 1
ATOM 1826 N N . PHE B 1 95 ? -0.757 -13.273 -17.781 1 98 95 PHE B N 1
ATOM 1827 C CA . PHE B 1 95 ? -1.229 -13.789 -16.5 1 98 95 PHE B CA 1
ATOM 1828 C C . PHE B 1 95 ? -0.875 -15.266 -16.344 1 98 95 PHE B C 1
ATOM 1830 O O . PHE B 1 95 ? -0.218 -15.648 -15.375 1 98 95 PHE B O 1
ATOM 1837 N N . ASP B 1 96 ? -1.252 -16.094 -17.312 1 97.44 96 ASP B N 1
ATOM 1838 C CA . ASP B 1 96 ? -1.086 -17.531 -17.156 1 97.44 96 ASP B CA 1
ATOM 1839 C C . ASP B 1 96 ? 0.391 -17.906 -17.062 1 97.44 96 ASP B C 1
ATOM 1841 O O . ASP B 1 96 ? 0.776 -18.719 -16.203 1 97.44 96 ASP B O 1
ATOM 1845 N N . SER B 1 97 ? 1.169 -17.391 -17.906 1 97.75 97 SER B N 1
ATOM 1846 C CA . SER B 1 97 ? 2.596 -17.703 -17.844 1 97.75 97 SER B CA 1
ATOM 1847 C C . SER B 1 97 ? 3.227 -17.141 -16.578 1 97.75 97 SER B C 1
ATOM 1849 O O . SER B 1 97 ? 4.152 -17.734 -16.031 1 97.75 97 SER B O 1
ATOM 1851 N N . PHE B 1 98 ? 2.768 -16.016 -16.156 1 98.44 98 PHE B N 1
ATOM 1852 C CA . PHE B 1 98 ? 3.262 -15.406 -14.93 1 98.44 98 PHE B CA 1
ATOM 1853 C C . PHE B 1 98 ? 3 -16.312 -13.742 1 98.44 98 PHE B C 1
ATOM 1855 O O . PHE B 1 98 ? 3.889 -16.531 -12.914 1 98.44 98 PHE B O 1
ATOM 1862 N N . VAL B 1 99 ? 1.788 -16.844 -13.656 1 98.31 99 VAL B N 1
ATOM 1863 C CA . VAL B 1 99 ? 1.43 -17.75 -12.578 1 98.31 99 VAL B CA 1
ATOM 1864 C C . VAL B 1 99 ? 2.365 -18.969 -12.586 1 98.31 99 VAL B C 1
ATOM 1866 O O . VAL B 1 99 ? 2.855 -19.391 -11.539 1 98.31 99 VAL B O 1
ATOM 1869 N N . ASN B 1 100 ? 2.594 -19.453 -13.734 1 98.06 100 ASN B N 1
ATOM 1870 C CA . ASN B 1 100 ? 3.504 -20.594 -13.859 1 98.06 100 ASN B CA 1
ATOM 1871 C C . ASN B 1 100 ? 4.906 -20.25 -13.367 1 98.06 100 ASN B C 1
ATOM 1873 O O . ASN B 1 100 ? 5.562 -21.062 -12.719 1 98.06 100 ASN B O 1
ATOM 1877 N N . THR B 1 101 ? 5.324 -19.094 -13.703 1 97.75 101 THR B N 1
ATOM 1878 C CA . THR B 1 101 ? 6.637 -18.625 -13.258 1 97.75 101 THR B CA 1
ATOM 1879 C C . THR B 1 101 ? 6.707 -18.578 -11.734 1 97.75 101 THR B C 1
ATOM 1881 O O . THR B 1 101 ? 7.707 -19 -11.141 1 97.75 101 THR B O 1
ATOM 1884 N N . LEU B 1 102 ? 5.695 -18 -11.062 1 98.44 102 LEU B N 1
ATOM 1885 C CA . LEU B 1 102 ? 5.66 -17.969 -9.609 1 98.44 102 LEU B CA 1
ATOM 1886 C C . LEU B 1 102 ? 5.801 -19.375 -9.031 1 98.44 102 LEU B C 1
ATOM 1888 O O . LEU B 1 102 ? 6.602 -19.594 -8.117 1 98.44 102 LEU B O 1
ATOM 1892 N N . LYS B 1 103 ? 5.082 -20.281 -9.586 1 97.75 103 LYS B N 1
ATOM 1893 C CA . LYS B 1 103 ? 5.094 -21.656 -9.102 1 97.75 103 LYS B CA 1
ATOM 1894 C C . LYS B 1 103 ? 6.461 -22.297 -9.312 1 97.75 103 LYS B C 1
ATOM 1896 O O . LYS B 1 103 ? 6.977 -22.984 -8.422 1 97.75 103 LYS B O 1
ATOM 1901 N N . GLU B 1 104 ? 7.027 -22.109 -10.414 1 97.56 104 GLU B N 1
ATOM 1902 C CA . GLU B 1 104 ? 8.344 -22.656 -10.734 1 97.56 104 GLU B CA 1
ATOM 1903 C C . GLU B 1 104 ? 9.406 -22.141 -9.773 1 97.56 104 GLU B C 1
ATOM 1905 O O . GLU B 1 104 ? 10.375 -22.844 -9.469 1 97.56 104 GLU B O 1
ATOM 1910 N N . LYS B 1 105 ? 9.188 -20.984 -9.328 1 97.56 105 LYS B N 1
ATOM 1911 C CA . LYS B 1 105 ? 10.141 -20.375 -8.422 1 97.56 105 LYS B CA 1
ATOM 1912 C C . LYS B 1 105 ? 9.859 -20.766 -6.973 1 97.56 105 LYS B C 1
ATOM 1914 O O . LYS B 1 105 ? 10.547 -20.312 -6.059 1 97.56 105 LYS B O 1
ATOM 1919 N N . GLY B 1 106 ? 8.828 -21.5 -6.797 1 97.62 106 GLY B N 1
ATOM 1920 C CA . GLY B 1 106 ? 8.508 -22 -5.473 1 97.62 106 GLY B CA 1
ATOM 1921 C C . GLY B 1 106 ? 7.727 -21.016 -4.629 1 97.62 106 GLY B C 1
ATOM 1922 O O . GLY B 1 106 ? 7.68 -21.141 -3.402 1 97.62 106 GLY B O 1
ATOM 1923 N N . ILE B 1 107 ? 7.219 -20.016 -5.203 1 98.31 107 ILE B N 1
ATOM 1924 C CA . ILE B 1 107 ? 6.406 -19.047 -4.484 1 98.31 107 ILE B CA 1
ATOM 1925 C C . ILE B 1 107 ? 4.992 -19.578 -4.301 1 98.31 107 ILE B C 1
ATOM 1927 O O . ILE B 1 107 ? 4.328 -19.953 -5.273 1 98.31 107 ILE B O 1
ATOM 1931 N N . GLU B 1 108 ? 4.551 -19.672 -3.062 1 98.44 108 GLU B N 1
ATOM 1932 C CA . GLU B 1 108 ? 3.189 -20.109 -2.777 1 98.44 108 GLU B CA 1
ATOM 1933 C C . GLU B 1 108 ? 2.158 -19.125 -3.299 1 98.44 108 GLU B C 1
ATOM 1935 O O . GLU B 1 108 ? 2.307 -17.906 -3.115 1 98.44 108 GLU B O 1
ATOM 1940 N N . THR B 1 109 ? 1.068 -19.672 -3.949 1 98.75 109 THR B N 1
ATOM 1941 C CA . THR B 1 109 ? 0.083 -18.797 -4.578 1 98.75 109 THR B CA 1
ATOM 1942 C C . THR B 1 109 ? -1.334 -19.25 -4.227 1 98.75 109 THR B C 1
ATOM 1944 O O . THR B 1 109 ? -1.538 -20.359 -3.732 1 98.75 109 THR B O 1
ATOM 1947 N N . HIS B 1 110 ? -2.252 -18.375 -4.348 1 98.81 110 HIS B N 1
ATOM 1948 C CA . HIS B 1 110 ? -3.686 -18.641 -4.344 1 98.81 110 HIS B CA 1
ATOM 1949 C C . HIS B 1 110 ? -4.367 -17.984 -5.539 1 98.81 110 HIS B C 1
ATOM 1951 O O . HIS B 1 110 ? -4.281 -16.766 -5.715 1 98.81 110 HIS B O 1
ATOM 1957 N N . GLU B 1 111 ? -4.996 -18.781 -6.332 1 98.5 111 GLU B N 1
ATOM 1958 C CA . GLU B 1 111 ? -5.668 -18.281 -7.527 1 98.5 111 GLU B CA 1
ATOM 1959 C C . GLU B 1 111 ? -7.176 -18.188 -7.32 1 98.5 111 GLU B C 1
ATOM 1961 O O . GLU B 1 111 ? -7.762 -19.031 -6.633 1 98.5 111 GLU B O 1
ATOM 1966 N N . LYS B 1 112 ? -7.723 -17.141 -7.941 1 96.31 112 LYS B N 1
ATOM 1967 C CA . LYS B 1 112 ? -9.164 -16.906 -7.949 1 96.31 112 LYS B CA 1
ATOM 1968 C C . LYS B 1 112 ? -9.617 -16.297 -9.273 1 96.31 112 LYS B C 1
ATOM 1970 O O . LYS B 1 112 ? -8.797 -15.75 -10.016 1 96.31 112 LYS B O 1
ATOM 1975 N N . THR B 1 113 ? -10.875 -16.516 -9.477 1 94.25 113 THR B N 1
ATOM 1976 C CA . THR B 1 113 ? -11.555 -15.789 -10.539 1 94.25 113 THR B CA 1
ATOM 1977 C C . THR B 1 113 ? -12.648 -14.898 -9.961 1 94.25 113 THR B C 1
ATOM 1979 O O . THR B 1 113 ? -13.414 -15.32 -9.086 1 94.25 113 THR B O 1
ATOM 1982 N N . GLN B 1 114 ? -12.758 -13.688 -10.398 1 90.38 114 GLN B N 1
ATOM 1983 C CA . GLN B 1 114 ? -13.766 -12.766 -9.891 1 90.38 114 GLN B CA 1
ATOM 1984 C C . GLN B 1 114 ? -15.172 -13.227 -10.266 1 90.38 114 GLN B C 1
ATOM 1986 O O . GLN B 1 114 ? -15.344 -14.055 -11.164 1 90.38 114 GLN B O 1
ATOM 1991 N N . PRO B 1 115 ? -16.125 -12.664 -9.633 1 84.5 115 PRO B N 1
ATOM 1992 C CA . PRO B 1 115 ? -17.516 -13.07 -9.875 1 84.5 115 PRO B CA 1
ATOM 1993 C C . PRO B 1 115 ? -17.953 -12.844 -11.328 1 84.5 115 PRO B C 1
ATOM 1995 O O . PRO B 1 115 ? -18.875 -13.5 -11.805 1 84.5 115 PRO B O 1
ATOM 1998 N N . ASN B 1 116 ? -17.297 -11.977 -11.945 1 85.75 116 ASN B N 1
ATOM 1999 C CA . ASN B 1 116 ? -17.656 -11.703 -13.336 1 85.75 116 ASN B CA 1
ATOM 2000 C C . ASN B 1 116 ? -17.297 -12.883 -14.242 1 85.75 116 ASN B C 1
ATOM 2002 O O . ASN B 1 116 ? -17.672 -12.906 -15.414 1 85.75 116 ASN B O 1
ATOM 2006 N N . GLY B 1 117 ? -16.422 -13.852 -13.789 1 87.31 117 GLY B N 1
ATOM 2007 C CA . GLY B 1 117 ? -16.109 -15.086 -14.477 1 87.31 117 GLY B CA 1
ATOM 2008 C C . GLY B 1 117 ? -14.969 -14.938 -15.477 1 87.31 117 GLY B C 1
ATOM 2009 O O . GLY B 1 117 ? -14.562 -15.906 -16.109 1 87.31 117 GLY B O 1
ATOM 2010 N N . LYS B 1 118 ? -14.406 -13.797 -15.531 1 92.38 118 LYS B N 1
ATOM 2011 C CA . LYS B 1 118 ? -13.43 -13.516 -16.578 1 92.38 118 LYS B CA 1
ATOM 2012 C C . LYS B 1 118 ? -12.102 -13.062 -15.977 1 92.38 118 LYS B C 1
ATOM 2014 O O . LYS B 1 118 ? -11.039 -13.523 -16.391 1 92.38 118 LYS B O 1
ATOM 2019 N N . THR B 1 119 ? -12.148 -12.219 -14.992 1 94.56 119 THR B N 1
ATOM 2020 C CA . THR B 1 119 ? -10.938 -11.656 -14.398 1 94.56 119 THR B CA 1
ATOM 2021 C C . THR B 1 119 ? -10.258 -12.672 -13.484 1 94.56 119 THR B C 1
ATOM 2023 O O . THR B 1 119 ? -10.828 -13.086 -12.469 1 94.56 119 THR B O 1
ATOM 2026 N N . LYS B 1 120 ? -9.047 -13.039 -13.797 1 98 120 LYS B N 1
ATOM 2027 C CA . LYS B 1 120 ? -8.258 -13.969 -13 1 98 120 LYS B CA 1
ATOM 2028 C C . LYS B 1 120 ? -7.328 -13.227 -12.047 1 98 120 LYS B C 1
ATOM 2030 O O . LYS B 1 120 ? -6.789 -12.172 -12.398 1 98 120 LYS B O 1
ATOM 2035 N N . GLN B 1 121 ? -7.176 -13.773 -10.977 1 98.5 121 GLN B N 1
ATOM 2036 C CA . GLN B 1 121 ? -6.324 -13.188 -9.945 1 98.5 121 GLN B CA 1
ATOM 2037 C C . GLN B 1 121 ? -5.383 -14.234 -9.344 1 98.5 121 GLN B C 1
ATOM 2039 O O . GLN B 1 121 ? -5.758 -15.398 -9.195 1 98.5 121 GLN B O 1
ATOM 2044 N N . VAL B 1 122 ? -4.207 -13.883 -9.008 1 98.88 122 VAL B N 1
ATOM 2045 C CA . VAL B 1 122 ? -3.299 -14.711 -8.219 1 98.88 122 VAL B CA 1
ATOM 2046 C C . VAL B 1 122 ? -2.717 -13.883 -7.07 1 98.88 122 VAL B C 1
ATOM 2048 O O . VAL B 1 122 ? -2.285 -12.75 -7.27 1 98.88 122 VAL B O 1
ATOM 2051 N N . PHE B 1 123 ? -2.793 -14.453 -5.898 1 98.88 123 PHE B N 1
ATOM 2052 C CA . PHE B 1 123 ? -2.312 -13.82 -4.676 1 98.88 123 PHE B CA 1
ATOM 2053 C C . PHE B 1 123 ? -1.057 -14.516 -4.164 1 98.88 123 PHE B C 1
ATOM 2055 O O . PHE B 1 123 ? -0.966 -15.742 -4.191 1 98.88 123 PHE B O 1
ATOM 2062 N N . PHE B 1 124 ? -0.084 -13.766 -3.713 1 98.88 124 PHE B N 1
ATOM 2063 C CA . PHE B 1 124 ? 1.184 -14.281 -3.211 1 98.88 124 PHE B CA 1
ATOM 2064 C C . PHE B 1 124 ? 1.89 -13.242 -2.35 1 98.88 124 PHE B C 1
ATOM 2066 O O . PHE B 1 124 ? 1.406 -12.117 -2.203 1 98.88 124 PHE B O 1
ATOM 2073 N N . PHE B 1 125 ? 2.953 -13.594 -1.722 1 98.81 125 PHE B N 1
ATOM 2074 C CA . PHE B 1 125 ? 3.695 -12.703 -0.842 1 98.81 125 PHE B CA 1
ATOM 2075 C C . PHE B 1 125 ? 5.062 -12.375 -1.43 1 98.81 125 PHE B C 1
ATOM 2077 O O . PHE B 1 125 ? 5.672 -13.211 -2.102 1 98.81 125 PHE B O 1
ATOM 2084 N N . ASP B 1 126 ? 5.523 -11.172 -1.181 1 98.69 126 ASP B N 1
ATOM 2085 C CA . ASP B 1 126 ? 6.941 -10.914 -1.415 1 98.69 126 ASP B CA 1
ATOM 2086 C C . ASP B 1 126 ? 7.797 -11.484 -0.287 1 98.69 126 ASP B C 1
ATOM 2088 O O . ASP B 1 126 ? 7.27 -12.039 0.682 1 98.69 126 ASP B O 1
ATOM 2092 N N . PRO B 1 127 ? 9.094 -11.438 -0.303 1 98.06 127 PRO B N 1
ATOM 2093 C CA . PRO B 1 127 ? 9.969 -12.102 0.667 1 98.06 127 PRO B CA 1
ATOM 2094 C C . PRO B 1 127 ? 9.789 -11.57 2.086 1 98.06 127 PRO B C 1
ATOM 2096 O O . PRO B 1 127 ? 10.133 -12.25 3.057 1 98.06 127 PRO B O 1
ATOM 2099 N N . ASP B 1 128 ? 9.305 -10.336 2.223 1 98 128 ASP B N 1
ATOM 2100 C CA . ASP B 1 128 ? 9.156 -9.734 3.545 1 98 128 ASP B CA 1
ATOM 2101 C C . ASP B 1 128 ? 7.785 -10.047 4.137 1 98 128 ASP B C 1
ATOM 2103 O O . ASP B 1 128 ? 7.543 -9.789 5.316 1 98 128 ASP B O 1
ATOM 2107 N N . GLY B 1 129 ? 6.887 -10.539 3.312 1 97.88 129 GLY B N 1
ATOM 2108 C CA . GLY B 1 129 ? 5.551 -10.836 3.812 1 97.88 129 GLY B CA 1
ATOM 2109 C C . GLY B 1 129 ? 4.52 -9.805 3.398 1 97.88 129 GLY B C 1
ATOM 2110 O O . GLY B 1 129 ? 3.385 -9.82 3.883 1 97.88 129 GLY B O 1
ATOM 2111 N N . ASN B 1 130 ? 4.84 -8.875 2.525 1 98.44 130 ASN B N 1
ATOM 2112 C CA . ASN B 1 130 ? 3.842 -7.992 1.926 1 98.44 130 ASN B CA 1
ATOM 2113 C C . ASN B 1 130 ? 2.957 -8.742 0.934 1 98.44 130 ASN B C 1
ATOM 2115 O O . ASN B 1 130 ? 3.453 -9.508 0.108 1 98.44 130 ASN B O 1
ATOM 2119 N N . GLY B 1 131 ? 1.653 -8.523 1.038 1 98.75 131 GLY B N 1
ATOM 2120 C CA . GLY B 1 131 ? 0.723 -9.172 0.126 1 98.75 131 GLY B CA 1
ATOM 2121 C C . GLY B 1 131 ? 0.709 -8.547 -1.256 1 98.75 131 GLY B C 1
ATOM 2122 O O . GLY B 1 131 ? 0.742 -7.324 -1.389 1 98.75 131 GLY B O 1
ATOM 2123 N N . LEU B 1 132 ? 0.631 -9.398 -2.254 1 98.88 132 LEU B N 1
ATOM 2124 C CA . LEU B 1 132 ? 0.583 -8.977 -3.648 1 98.88 132 LEU B CA 1
ATOM 2125 C C . LEU B 1 132 ? -0.521 -9.711 -4.402 1 98.88 132 LEU B C 1
ATOM 2127 O O . LEU B 1 132 ? -0.918 -10.812 -4.016 1 98.88 132 LEU B O 1
ATOM 2131 N N . GLU B 1 133 ? -0.956 -9.078 -5.395 1 98.94 133 GLU B N 1
ATOM 2132 C CA . GLU B 1 133 ? -1.905 -9.633 -6.352 1 98.94 133 GLU B CA 1
ATOM 2133 C C . GLU B 1 133 ? -1.5 -9.305 -7.785 1 98.94 133 GLU B C 1
ATOM 2135 O O . GLU B 1 133 ? -1.057 -8.195 -8.07 1 98.94 133 GLU B O 1
ATOM 2140 N N . ALA B 1 134 ? -1.53 -10.273 -8.633 1 98.69 134 ALA B N 1
ATOM 2141 C CA . ALA B 1 134 ? -1.573 -10.008 -10.07 1 98.69 134 ALA B CA 1
ATOM 2142 C C . ALA B 1 134 ? -2.945 -10.344 -10.648 1 98.69 134 ALA B C 1
ATOM 2144 O O . ALA B 1 134 ? -3.545 -11.359 -10.297 1 98.69 134 ALA B O 1
ATOM 2145 N N . THR B 1 135 ? -3.412 -9.492 -11.445 1 98.38 135 THR B N 1
ATOM 2146 C CA . THR B 1 135 ? -4.719 -9.68 -12.062 1 98.38 135 THR B CA 1
ATOM 2147 C C . THR B 1 135 ? -4.605 -9.625 -13.586 1 98.38 135 THR B C 1
ATOM 2149 O O . THR B 1 135 ? -3.785 -8.883 -14.125 1 98.38 135 THR B O 1
ATOM 2152 N N . SER B 1 136 ? -5.422 -10.477 -14.25 1 97.69 136 SER B N 1
ATOM 2153 C CA . SER B 1 136 ? -5.422 -10.508 -15.703 1 97.69 136 SER B CA 1
ATOM 2154 C C . SER B 1 136 ? -6.016 -9.227 -16.297 1 97.69 136 SER B C 1
ATOM 2156 O O . SER B 1 136 ? -6.777 -8.531 -15.617 1 97.69 136 SER B O 1
ATOM 2158 N N . GLN B 1 137 ? -5.547 -8.891 -17.484 1 85.88 137 GLN B N 1
ATOM 2159 C CA . GLN B 1 137 ? -6.047 -7.723 -18.188 1 85.88 137 GLN B CA 1
ATOM 2160 C C . GLN B 1 137 ? -7.195 -8.094 -19.125 1 85.88 137 GLN B C 1
ATOM 2162 O O . GLN B 1 137 ? -7.254 -9.227 -19.625 1 85.88 137 GLN B O 1
#

InterPro domains:
  IPR004360 Glyoxalase/fosfomycin resistance/dioxygenase domain [PF00903] (8-133)
  IPR029068 Glyoxalase/Bleomycin resistance protein/Dihydroxybiphenyl dioxygenase [G3DSA:3.10.180.10] (9-136)
  IPR029068 Glyoxalase/Bleomycin resistance protein/Dihydroxybiphenyl dioxygenase [SSF54593] (8-136)
  IPR037523 Vicinal oxygen chelate (VOC), core domain [PS51819] (7-137)

Radius of gyration: 17.64 Å; Cα contacts (8 Å, |Δi|>4): 671; chains: 2; bounding box: 42×47×41 Å

Secondary structure (DSSP, 8-state):
-PPSS-EEEEEEEEES-HHHHHHHHHHHH--EEE-----SS-EEEEEETTTEEEEEEE--TT---SSSGGGBSS----GGGGGGS-EEEEEES-HHHHHHHHHHTT--EEEEE-TTSS-EEEEEE-TTS-EEEEEE-/-PPSS-EEEEEEEEES-HHHHHHHHHHHH--EEE-----SS-EEEEEETTTEEEEEEE--TT---SSSGGGBSS----GGGGGGS-EEEEEES-HHHHHHHHHHTT--EEEEE-TTSS-EEEEEE-TTS-EEEEEE-

Foldseek 3Di:
DDDPPDDDDAAEAEDQCQPLLVVQCCVQVNWDWDDDDDPPFDWTWTDDDDGYIYIYGHDDLVDQDPDHLSNDDPDDFDQVCPVVPAEEEEEDAPVVVSVVVCVVVVWDWDKDDDPVRPKIKIWTAGPRRHIYMYIYD/DDDPPDDDDAAEAEDQCQPLLVVQCCVQVNWDWDDDDDPPFDWTWTDDDDGYIYIYGHDDLVDQDPDHLSNDDPDDLDQVCPVVPAEEEEEDAPVVVSVVVCVVVPWDWDWDDDPVRPKIKIWTAGPRRHIYMYIYD

pLDDT: mean 96.17, std 3.83, range [77.31, 98.94]

Nearest PDB structures (foldseek):
  5wew-assembly4_G  TM=7.663E-01  e=5.734E-09  Klebsiella pneumoniae 30684/NJST258_2
  3l7t-assembly2_C  TM=6.912E-01  e=2.343E-08  Streptococcus mutans
  1r9c-assembly1_B  TM=7.733E-01  e=1.498E-07  Mesorhizobium loti
  6cky-assembly1_B  TM=7.076E-01  e=4.444E-07  Streptomyces uncialis
  4g6x-assembly1_A-2  TM=6.664E-01  e=1.088E-06  Catenulispora acidiphila DSM 44928